Protein AF-A0A0D2C1C6-F1 (afdb_monomer_lite)

Foldseek 3Di:
DDDDCLDDLDDFPLLVDAAFLDPDPPAQGGQVLSVVLVVLSVVLCVVDPPRDPDPSSLCSCQDLVNLQSLQSSQLNSCRRQLDCPCVVRSVSVNVSSCVRHVVPDPDDRDHDDHHHRPDDAADPVVVVVLVVLVVVLVVQLVVLCVVQHDDPAVVVGVSSLVSCLAQSSLLSQCSNQQVSCVRRVVHHGDDSCPGDNNVRHDPVSHDDPCRNVCVVPDDPPPPPPPPPDD

Organism: NCBI:txid569365

pLDDT: mean 78.27, std 18.63, range [22.36, 96.81]

Sequence (230 aa):
MFAILILSWTLPAFAQITDCWSSGSTYVTSLPACSKFASSHSKCFAIGPATVDTPAFKDCICAQKFFNLIVDCESETRVCLESTEEDGAAQQAISNWHAECDTWIDYTVTTPILSAPTVTLAPLAECNAIKTVCKSYGDVTQSCKQSFGFYNNLAAHPKLESCLCKPKLLAMESRCIVDGDTTCKGIPGPAVTNLDLWRECPKTARPTPAQVEARATAAPKYHEKRTWQA

Radius of gyration: 23.89 Å; chains: 1; bounding box: 49×38×74 Å

Structure (mmCIF, N/CA/C/O backbone):
data_AF-A0A0D2C1C6-F1
#
_entry.id   AF-A0A0D2C1C6-F1
#
loop_
_atom_site.group_PDB
_atom_site.id
_atom_site.type_symbol
_atom_site.label_atom_id
_atom_site.label_alt_id
_atom_site.label_comp_id
_atom_site.label_asym_id
_atom_site.label_entity_id
_atom_site.label_seq_id
_atom_site.pdbx_PDB_ins_code
_atom_site.Cartn_x
_atom_site.Cartn_y
_atom_site.Cartn_z
_atom_site.occupancy
_atom_site.B_iso_or_equiv
_atom_site.auth_seq_id
_atom_site.auth_comp_id
_atom_site.auth_asym_id
_atom_site.auth_atom_id
_atom_site.pdbx_PDB_model_num
ATOM 1 N N . MET A 1 1 ? 8.896 14.040 -38.025 1.00 31.72 1 MET A N 1
ATOM 2 C CA . MET A 1 1 ? 8.139 12.854 -37.578 1.00 31.72 1 MET A CA 1
ATOM 3 C C . MET A 1 1 ? 8.101 12.950 -36.061 1.00 31.72 1 MET A C 1
ATOM 5 O O . MET A 1 1 ? 9.155 12.893 -35.451 1.00 31.72 1 MET A O 1
ATOM 9 N N . PHE A 1 2 ? 6.953 13.321 -35.490 1.00 31.09 2 PHE A N 1
ATOM 10 C CA . PHE A 1 2 ? 6.798 13.551 -34.049 1.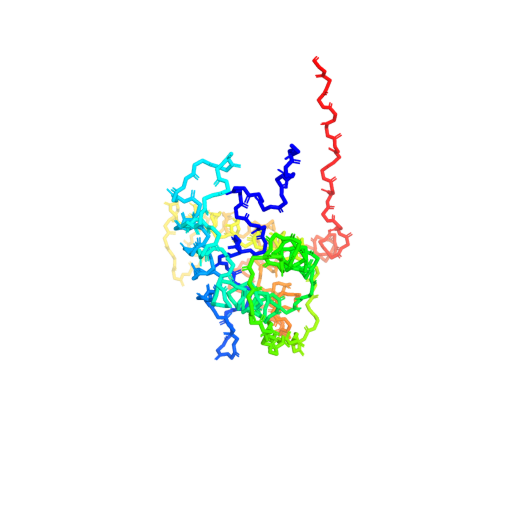00 31.09 2 PHE A CA 1
ATOM 11 C C . PHE A 1 2 ? 6.818 12.192 -33.337 1.00 31.09 2 PHE A C 1
ATOM 13 O O . PHE A 1 2 ? 5.841 11.452 -33.434 1.00 31.09 2 PHE A O 1
ATOM 20 N N . ALA A 1 3 ? 7.933 11.848 -32.690 1.00 33.22 3 ALA A N 1
ATOM 21 C CA . ALA A 1 3 ? 7.994 10.709 -31.782 1.00 33.22 3 ALA A CA 1
ATOM 22 C C . ALA A 1 3 ? 7.115 11.034 -30.569 1.00 33.22 3 ALA A C 1
ATOM 24 O O . ALA A 1 3 ? 7.269 12.063 -29.911 1.00 33.22 3 ALA A O 1
ATOM 25 N N . ILE A 1 4 ? 6.089 10.212 -30.393 1.00 38.44 4 ILE A N 1
ATOM 26 C CA . ILE A 1 4 ? 5.021 10.387 -29.420 1.00 38.44 4 ILE A CA 1
ATOM 27 C C . ILE A 1 4 ? 5.590 10.134 -28.021 1.00 38.44 4 ILE A C 1
ATOM 29 O O . ILE A 1 4 ? 6.335 9.187 -27.808 1.00 38.44 4 ILE A O 1
ATOM 33 N N . LEU A 1 5 ? 5.208 11.003 -27.085 1.00 41.56 5 LEU A N 1
ATOM 34 C CA . LEU A 1 5 ? 5.429 10.938 -25.639 1.00 41.56 5 LEU A CA 1
ATOM 35 C C . LEU A 1 5 ? 4.968 9.596 -25.040 1.00 41.56 5 LEU A C 1
ATOM 37 O O . LEU A 1 5 ? 3.845 9.497 -24.547 1.00 41.56 5 LEU A O 1
ATOM 41 N N . ILE A 1 6 ? 5.807 8.564 -25.082 1.00 50.59 6 ILE A N 1
ATOM 42 C CA . ILE A 1 6 ? 5.467 7.246 -24.525 1.00 50.59 6 ILE A CA 1
ATOM 43 C C . ILE A 1 6 ? 6.009 7.087 -23.089 1.00 50.59 6 ILE A C 1
ATOM 45 O O . ILE A 1 6 ? 5.456 6.327 -22.301 1.00 50.59 6 ILE A O 1
ATOM 49 N N . LEU A 1 7 ? 6.981 7.898 -22.658 1.00 53.47 7 LEU A N 1
ATOM 50 C CA . LEU A 1 7 ? 7.361 7.999 -21.245 1.00 53.47 7 LEU A CA 1
ATOM 51 C C . LEU A 1 7 ? 6.847 9.323 -20.665 1.00 53.47 7 LEU A C 1
ATOM 53 O O . LEU A 1 7 ? 7.324 10.406 -21.006 1.00 53.47 7 LEU A O 1
ATOM 57 N N . SER A 1 8 ? 5.819 9.247 -19.819 1.00 59.88 8 SER A N 1
ATOM 58 C CA . SER A 1 8 ? 5.261 10.418 -19.147 1.00 59.88 8 SER A CA 1
ATOM 59 C C . SER A 1 8 ? 6.287 11.040 -18.201 1.00 59.88 8 SER A C 1
ATOM 61 O O . SER A 1 8 ? 6.930 10.339 -17.433 1.00 59.88 8 SER A O 1
ATOM 63 N N . TRP A 1 9 ? 6.368 12.370 -18.169 1.00 59.56 9 TRP A N 1
ATOM 64 C CA . TRP A 1 9 ? 7.122 13.128 -17.157 1.00 59.56 9 TRP A CA 1
ATOM 65 C C . TRP A 1 9 ? 6.744 12.803 -15.716 1.00 59.56 9 TRP A C 1
ATOM 67 O O . TRP A 1 9 ? 7.515 13.018 -14.779 1.00 59.56 9 TRP A O 1
ATOM 77 N N . THR A 1 10 ? 5.506 12.362 -15.543 1.00 65.44 10 THR A N 1
ATOM 78 C CA . THR A 1 10 ? 4.995 11.903 -14.270 1.00 65.44 10 THR A CA 1
ATOM 79 C C . THR A 1 10 ? 5.543 10.522 -13.999 1.00 65.44 10 THR A C 1
ATOM 81 O O . THR A 1 10 ? 5.415 9.622 -14.828 1.00 65.44 10 THR A O 1
ATOM 84 N N . LEU A 1 11 ? 6.105 10.364 -12.806 1.00 72.81 11 LEU A N 1
ATOM 85 C CA . LEU A 1 11 ? 6.478 9.061 -12.299 1.00 72.81 11 LEU A CA 1
ATOM 86 C C . LEU A 1 11 ? 5.252 8.129 -12.356 1.00 72.81 11 LEU A C 1
ATOM 88 O O . LEU A 1 11 ? 4.172 8.552 -11.930 1.00 72.81 11 LEU A O 1
ATOM 92 N N . PRO A 1 12 ? 5.377 6.905 -12.893 1.00 73.69 12 PRO A N 1
ATOM 93 C CA . PRO A 1 12 ? 4.238 6.004 -13.001 1.00 73.69 12 PRO A CA 1
ATOM 94 C C . PRO A 1 12 ? 3.707 5.630 -11.610 1.00 73.69 12 PRO A C 1
ATOM 96 O O . PRO A 1 12 ? 4.467 5.576 -10.643 1.00 73.69 12 PRO A O 1
ATOM 99 N N . ALA A 1 13 ? 2.398 5.379 -11.517 1.00 71.44 13 ALA A N 1
ATOM 100 C CA . ALA A 1 13 ? 1.685 5.231 -10.244 1.00 71.44 13 ALA A CA 1
ATOM 101 C C . ALA A 1 13 ? 2.291 4.157 -9.320 1.00 71.44 13 ALA A C 1
ATOM 103 O O . ALA A 1 13 ? 2.471 4.417 -8.132 1.00 71.44 13 ALA A O 1
ATOM 104 N N . PHE A 1 14 ? 2.712 3.010 -9.869 1.00 73.50 14 PHE A N 1
ATOM 105 C CA . PHE A 1 14 ? 3.337 1.928 -9.095 1.00 73.50 14 PHE A CA 1
ATOM 106 C C . PHE A 1 14 ? 4.631 2.368 -8.384 1.00 73.50 14 PHE A C 1
ATOM 108 O O . PHE A 1 14 ? 4.948 1.907 -7.293 1.00 73.50 14 PHE A O 1
ATOM 115 N N . ALA A 1 15 ? 5.358 3.329 -8.957 1.00 76.38 15 ALA A N 1
ATOM 116 C CA . ALA A 1 15 ? 6.581 3.873 -8.378 1.00 76.38 15 ALA A CA 1
ATOM 117 C C . ALA A 1 15 ? 6.331 5.001 -7.362 1.00 76.38 15 ALA A C 1
ATOM 119 O O . ALA A 1 15 ? 7.275 5.485 -6.737 1.00 76.38 15 ALA A O 1
ATOM 120 N N . GLN A 1 16 ? 5.075 5.433 -7.197 1.00 77.19 16 GLN A N 1
ATOM 121 C CA . GLN A 1 16 ? 4.658 6.398 -6.175 1.00 77.19 16 GLN A CA 1
ATOM 122 C C . GLN A 1 16 ? 4.248 5.732 -4.857 1.00 77.19 16 GLN A C 1
ATOM 124 O O . GLN A 1 16 ? 3.937 6.435 -3.896 1.00 77.19 16 GLN A O 1
ATOM 129 N N . ILE A 1 17 ? 4.237 4.398 -4.790 1.00 72.88 17 ILE A N 1
ATOM 130 C CA . ILE A 1 17 ? 3.942 3.671 -3.557 1.00 72.88 17 ILE A CA 1
ATOM 131 C C . ILE A 1 17 ? 5.060 3.969 -2.551 1.00 72.88 17 ILE A C 1
ATOM 133 O O . ILE A 1 17 ? 6.241 3.799 -2.846 1.00 72.88 17 ILE A O 1
ATOM 137 N N . THR A 1 18 ? 4.684 4.447 -1.363 1.00 71.56 18 THR A N 1
ATOM 138 C CA . THR A 1 18 ? 5.631 4.770 -0.279 1.00 71.56 18 THR A CA 1
ATOM 139 C C . THR A 1 18 ? 5.513 3.840 0.919 1.00 71.56 18 THR A C 1
ATOM 141 O O . THR A 1 18 ? 6.452 3.743 1.705 1.00 71.56 18 THR A O 1
ATOM 144 N N . ASP A 1 19 ? 4.376 3.156 1.049 1.00 69.62 19 ASP A N 1
ATOM 145 C CA . ASP A 1 19 ? 4.026 2.390 2.236 1.00 69.62 19 ASP A CA 1
ATOM 146 C C . ASP A 1 19 ? 3.591 0.981 1.838 1.00 69.62 19 ASP A C 1
ATOM 148 O O . ASP A 1 19 ? 2.711 0.812 0.992 1.00 69.62 19 ASP A O 1
ATOM 152 N N . CYS A 1 20 ? 4.149 -0.016 2.519 1.00 73.94 20 CYS A N 1
ATOM 153 C CA . CYS A 1 20 ? 3.671 -1.391 2.450 1.00 73.94 20 CYS A CA 1
ATOM 154 C C . CYS A 1 20 ? 2.529 -1.627 3.429 1.00 73.94 20 CYS A C 1
ATOM 156 O O . CYS A 1 20 ? 2.341 -0.892 4.403 1.00 73.94 20 CYS A O 1
ATOM 158 N N . TRP A 1 21 ? 1.740 -2.659 3.159 1.00 64.62 21 TRP A N 1
ATOM 159 C CA . TRP A 1 21 ? 0.604 -3.006 4.009 1.00 64.62 21 TRP A CA 1
ATOM 160 C C . TRP A 1 21 ? 1.011 -3.828 5.228 1.00 64.62 21 TRP A C 1
ATOM 162 O O . TRP A 1 21 ? 0.354 -3.782 6.271 1.00 64.62 21 TRP A O 1
ATOM 172 N N . SER A 1 22 ? 2.131 -4.540 5.129 1.00 55.69 22 SER A N 1
ATOM 173 C CA . SER A 1 22 ? 2.650 -5.382 6.192 1.00 55.69 22 SER A CA 1
ATOM 174 C C . SER A 1 22 ? 3.657 -4.623 7.067 1.00 55.69 22 SER A C 1
ATOM 176 O O . SER A 1 22 ? 4.660 -4.078 6.618 1.00 55.69 22 SER A O 1
ATOM 178 N N . SER A 1 23 ? 3.395 -4.619 8.374 1.00 49.53 23 SER A N 1
ATOM 179 C CA . SER A 1 23 ? 4.374 -4.268 9.415 1.00 49.53 23 SER A CA 1
ATOM 180 C C . SER A 1 23 ? 4.971 -5.525 10.071 1.00 49.53 23 SER A C 1
ATOM 182 O O . SER A 1 23 ? 5.475 -5.461 11.191 1.00 49.53 23 SER A O 1
ATOM 184 N N . GLY A 1 24 ? 4.818 -6.690 9.430 1.00 46.34 24 GLY A N 1
ATOM 185 C CA . GLY A 1 24 ? 5.281 -7.979 9.945 1.00 46.34 24 GLY A CA 1
ATOM 186 C C . GLY A 1 24 ? 6.789 -8.148 9.767 1.00 46.34 24 GLY A C 1
ATOM 187 O O . GLY A 1 24 ? 7.352 -7.714 8.767 1.00 46.34 24 GLY A O 1
ATOM 188 N N . SER A 1 25 ? 7.442 -8.816 10.718 1.00 41.56 25 SER A N 1
ATOM 189 C CA . SER A 1 25 ? 8.902 -9.007 10.795 1.00 41.56 25 SER A CA 1
ATOM 190 C C . SER A 1 25 ? 9.538 -9.809 9.645 1.00 41.56 25 SER A C 1
ATOM 192 O O . SER A 1 25 ? 10.752 -9.997 9.645 1.00 41.56 25 SER A O 1
ATOM 194 N N . THR A 1 26 ? 8.747 -10.280 8.679 1.00 43.66 26 THR A N 1
ATOM 195 C CA . THR A 1 26 ? 9.177 -11.111 7.541 1.00 43.66 26 THR A CA 1
ATOM 196 C C . THR A 1 26 ? 8.875 -10.502 6.169 1.00 43.66 26 THR A C 1
ATOM 198 O O . THR A 1 26 ? 9.134 -11.155 5.165 1.00 43.66 26 THR A O 1
ATOM 201 N N . TYR A 1 27 ? 8.345 -9.277 6.100 1.00 53.62 27 TYR A N 1
ATOM 202 C CA . TYR A 1 27 ? 7.867 -8.678 4.850 1.00 53.62 27 TYR A CA 1
ATOM 203 C C . TYR A 1 27 ? 8.593 -7.370 4.510 1.00 53.62 27 TYR A C 1
ATOM 205 O O . TYR A 1 27 ? 9.199 -6.735 5.373 1.00 53.62 27 TYR A O 1
ATOM 213 N N . VAL A 1 28 ? 8.562 -6.985 3.232 1.00 57.97 28 VAL A N 1
ATOM 214 C CA . VAL A 1 28 ? 9.167 -5.746 2.720 1.00 57.97 28 VAL A CA 1
ATOM 215 C C . VAL A 1 28 ? 8.510 -4.548 3.418 1.00 57.97 28 VAL A C 1
ATOM 217 O O . VAL A 1 28 ? 7.332 -4.286 3.222 1.00 57.97 28 VAL A O 1
ATOM 220 N N . THR A 1 29 ? 9.260 -3.833 4.262 1.00 62.09 29 THR A N 1
ATOM 221 C CA . THR A 1 29 ? 8.784 -2.657 5.030 1.00 62.09 29 THR A CA 1
ATOM 222 C C . THR A 1 29 ? 9.242 -1.323 4.442 1.00 62.09 29 THR A C 1
ATOM 224 O O . THR A 1 29 ? 8.950 -0.256 4.979 1.00 62.09 29 THR A O 1
ATOM 227 N N . SER A 1 30 ? 9.989 -1.373 3.346 1.00 71.56 30 SER A N 1
ATOM 228 C CA . SER A 1 30 ? 10.528 -0.211 2.650 1.00 71.56 30 SER A CA 1
ATOM 229 C C . SER A 1 30 ? 10.577 -0.511 1.164 1.00 71.56 30 SER A C 1
ATOM 231 O O . SER A 1 30 ? 10.759 -1.670 0.807 1.00 71.56 30 SER A O 1
ATOM 233 N N . LEU A 1 31 ? 10.480 0.522 0.330 1.00 84.81 31 LEU A N 1
ATOM 234 C CA . LEU A 1 31 ? 10.479 0.399 -1.128 1.00 84.81 31 LEU A CA 1
ATOM 235 C C . LEU A 1 31 ? 11.757 1.001 -1.763 1.00 84.81 31 LEU A C 1
ATOM 237 O O . LEU A 1 31 ? 11.685 2.018 -2.472 1.00 84.81 31 LEU A O 1
ATOM 241 N N . PRO A 1 32 ? 12.972 0.498 -1.443 1.00 89.31 32 PRO A N 1
ATOM 242 C CA . PRO A 1 32 ? 14.216 1.047 -1.969 1.00 89.31 32 PRO A CA 1
ATOM 243 C C . PRO A 1 32 ? 14.371 0.903 -3.487 1.00 89.31 32 PRO A C 1
ATOM 245 O O . PRO A 1 32 ? 15.008 1.775 -4.085 1.00 89.31 32 PRO A O 1
ATOM 248 N N . ALA A 1 33 ? 13.846 -0.144 -4.126 1.00 91.06 33 ALA A N 1
ATOM 249 C CA . ALA A 1 33 ? 13.889 -0.278 -5.581 1.00 91.06 33 ALA A CA 1
ATOM 250 C C . ALA A 1 33 ? 13.018 0.789 -6.252 1.00 91.06 33 ALA A C 1
ATOM 252 O O . ALA A 1 33 ? 13.517 1.522 -7.111 1.00 91.06 33 ALA A O 1
ATOM 253 N N . CYS A 1 34 ? 11.784 0.987 -5.782 1.00 90.81 34 CYS A N 1
ATOM 254 C CA . CYS A 1 34 ? 10.924 2.061 -6.281 1.00 90.81 34 CYS A CA 1
ATOM 255 C C . CYS A 1 34 ? 11.493 3.450 -5.997 1.00 90.81 34 CYS A C 1
ATOM 257 O O . CYS A 1 34 ? 11.493 4.309 -6.876 1.00 90.81 34 CYS A O 1
ATOM 259 N N . SER A 1 35 ? 12.093 3.664 -4.824 1.00 90.81 35 SER A N 1
ATOM 260 C CA . SER A 1 35 ? 12.765 4.931 -4.497 1.00 90.81 35 SER A CA 1
ATOM 261 C C . SER A 1 35 ? 13.951 5.218 -5.429 1.00 90.81 35 SER A C 1
ATOM 263 O O . SER A 1 35 ? 14.175 6.362 -5.846 1.00 90.81 35 SER A O 1
ATOM 265 N N . LYS A 1 36 ? 14.726 4.185 -5.788 1.00 93.44 36 LYS A N 1
ATOM 266 C CA . LYS A 1 36 ? 15.827 4.296 -6.757 1.00 93.44 36 LYS A CA 1
ATOM 267 C C . LYS A 1 36 ? 15.306 4.557 -8.163 1.00 93.44 36 LYS A C 1
ATOM 269 O O . LYS A 1 36 ? 15.882 5.402 -8.847 1.00 93.44 36 LYS A O 1
ATOM 274 N N . PHE A 1 37 ? 14.235 3.883 -8.575 1.00 93.12 37 PHE A N 1
ATOM 275 C CA . PHE A 1 37 ? 13.584 4.137 -9.854 1.00 93.12 37 PHE A CA 1
ATOM 276 C C . PHE A 1 37 ? 13.076 5.578 -9.933 1.00 93.12 37 PHE A C 1
ATOM 278 O O . PHE A 1 37 ? 13.465 6.296 -10.849 1.00 93.12 37 PHE A O 1
ATOM 285 N N . ALA A 1 38 ? 12.340 6.047 -8.922 1.00 89.62 38 ALA A N 1
ATOM 286 C CA . ALA A 1 38 ? 11.870 7.426 -8.811 1.00 89.62 38 ALA A CA 1
ATOM 287 C C . ALA A 1 38 ? 13.008 8.440 -8.942 1.00 89.62 38 ALA A C 1
ATOM 289 O O . ALA A 1 38 ? 12.955 9.366 -9.751 1.00 89.62 38 ALA A O 1
ATOM 290 N N . SER A 1 39 ? 14.091 8.210 -8.200 1.00 91.38 39 SER A N 1
ATOM 291 C CA . SER A 1 39 ? 15.282 9.054 -8.254 1.00 91.38 39 SER A CA 1
ATOM 292 C C . SER A 1 39 ? 15.957 9.031 -9.629 1.00 91.38 39 SER A C 1
ATOM 294 O O . SER A 1 39 ? 16.429 10.066 -10.097 1.00 91.38 39 SER A O 1
ATOM 296 N N . SER A 1 40 ? 16.040 7.865 -10.278 1.00 91.81 40 SER A N 1
ATOM 297 C CA . SER A 1 40 ? 16.639 7.719 -11.609 1.00 91.81 40 SER A CA 1
ATOM 298 C C . SER A 1 40 ? 15.781 8.376 -12.685 1.00 91.81 40 SER A C 1
ATOM 300 O O . SER A 1 40 ? 16.312 9.070 -13.546 1.00 91.81 40 SER A O 1
ATOM 302 N N . HIS A 1 41 ? 14.462 8.221 -12.592 1.00 90.19 41 HIS A N 1
ATOM 303 C CA . HIS A 1 41 ? 13.488 8.886 -13.443 1.00 90.19 41 HIS A CA 1
ATOM 304 C C . HIS A 1 41 ? 13.648 10.404 -13.347 1.00 90.19 41 HIS A C 1
ATOM 306 O O . HIS A 1 41 ? 13.939 11.055 -14.344 1.00 90.19 41 HIS A O 1
ATOM 312 N N . SER A 1 42 ? 13.578 10.986 -12.146 1.00 88.56 42 SER A N 1
ATOM 313 C CA . SER A 1 42 ? 13.770 12.431 -11.971 1.00 88.56 42 SER A CA 1
ATOM 314 C C . SER A 1 42 ? 15.116 12.925 -12.507 1.00 88.56 42 SER A C 1
ATOM 316 O O . SER A 1 42 ? 15.172 13.998 -13.098 1.00 88.56 42 SER A O 1
ATOM 318 N N . LYS A 1 43 ? 16.197 12.149 -12.344 1.00 90.00 43 LYS A N 1
ATOM 319 C CA . LYS A 1 43 ? 17.522 12.505 -12.875 1.00 90.00 43 LYS A CA 1
ATOM 320 C C . LYS A 1 43 ? 17.556 12.512 -14.399 1.00 90.00 43 LYS A C 1
ATOM 322 O O . LYS A 1 43 ? 18.003 13.502 -14.963 1.00 90.00 43 LYS A O 1
ATOM 327 N N . CYS A 1 44 ? 17.083 11.453 -15.055 1.00 89.19 44 CYS A N 1
ATOM 328 C CA . CYS A 1 44 ? 17.101 11.384 -16.515 1.00 89.19 44 CYS A CA 1
ATOM 329 C C . CYS A 1 44 ? 16.202 12.454 -17.139 1.00 89.19 44 CYS A C 1
ATOM 331 O O . CYS A 1 44 ? 16.609 13.133 -18.075 1.00 89.19 44 CYS A O 1
ATOM 333 N N . PHE A 1 45 ? 15.020 12.681 -16.568 1.00 84.81 45 PHE A N 1
ATOM 334 C CA . PHE A 1 45 ? 14.083 13.685 -17.071 1.00 84.81 45 PHE A CA 1
ATOM 335 C C . PHE A 1 45 ? 14.507 15.128 -16.748 1.00 84.81 45 PHE A C 1
ATOM 337 O O . PHE A 1 45 ? 14.025 16.059 -17.379 1.00 84.81 45 PHE A O 1
ATOM 344 N N . ALA A 1 46 ? 15.457 15.347 -15.833 1.00 85.19 46 ALA A N 1
ATOM 345 C CA . ALA A 1 46 ? 16.067 16.662 -15.631 1.00 85.19 46 ALA A CA 1
ATOM 346 C C . ALA A 1 46 ? 17.119 17.028 -16.701 1.00 85.19 46 ALA A C 1
ATOM 348 O O . ALA A 1 46 ? 17.495 18.196 -16.791 1.00 85.19 46 ALA A O 1
ATOM 349 N N . ILE A 1 47 ? 17.601 16.066 -17.507 1.00 79.88 47 ILE A N 1
ATOM 350 C CA . ILE A 1 47 ? 18.643 16.289 -18.532 1.00 79.88 47 ILE A CA 1
ATOM 351 C C . ILE A 1 47 ? 18.116 17.119 -19.715 1.00 79.88 47 ILE A C 1
ATOM 353 O O . ILE A 1 47 ? 18.895 17.796 -20.383 1.00 79.88 47 ILE A O 1
ATOM 357 N N . GLY A 1 48 ? 16.804 17.162 -19.949 1.00 62.12 48 GLY A N 1
ATOM 358 C CA . GLY A 1 48 ? 16.240 18.079 -20.935 1.00 62.12 48 GLY A CA 1
ATOM 359 C C . GLY A 1 48 ? 14.713 18.131 -20.934 1.00 62.12 48 GLY A C 1
ATOM 360 O O . GLY A 1 48 ? 14.067 17.232 -20.402 1.00 62.12 48 GLY A O 1
ATOM 361 N N . PRO A 1 49 ? 14.106 19.170 -21.542 1.00 55.09 49 PRO A N 1
ATOM 362 C CA . PRO A 1 49 ? 12.690 19.139 -21.887 1.00 55.09 49 PRO A CA 1
ATOM 363 C C . PRO A 1 49 ? 12.414 17.963 -22.847 1.00 55.09 49 PRO A C 1
ATOM 365 O O . PRO A 1 49 ? 13.133 17.792 -23.822 1.00 55.09 49 PRO A O 1
ATOM 368 N N . ALA A 1 50 ? 11.362 17.175 -22.610 1.00 52.78 50 ALA A N 1
ATOM 369 C CA . ALA A 1 50 ? 10.868 16.028 -23.399 1.00 52.78 50 ALA A CA 1
ATOM 370 C C . ALA A 1 50 ? 10.514 16.304 -24.873 1.00 52.78 50 ALA A C 1
ATOM 372 O O . ALA A 1 50 ? 9.843 15.505 -25.518 1.00 52.78 50 ALA A O 1
ATOM 373 N N . THR A 1 51 ? 10.936 17.439 -25.415 1.00 52.59 51 THR A N 1
ATOM 374 C CA . THR A 1 51 ? 10.967 17.703 -26.852 1.00 52.59 51 THR A CA 1
ATOM 375 C C . THR A 1 51 ? 12.324 17.383 -27.469 1.00 52.59 51 THR A C 1
ATOM 377 O O . THR A 1 51 ? 12.465 17.501 -28.684 1.00 52.59 51 THR A O 1
ATOM 380 N N . VAL A 1 52 ? 13.329 17.009 -26.670 1.00 55.25 52 VAL A N 1
ATOM 381 C CA . VAL A 1 52 ? 14.692 16.801 -27.155 1.00 55.25 52 VAL A CA 1
ATOM 382 C C . VAL A 1 52 ? 15.117 15.357 -26.907 1.00 55.25 52 VAL A C 1
ATOM 384 O O . VAL A 1 52 ? 15.592 14.994 -25.833 1.00 55.25 52 VAL A O 1
ATOM 387 N N . ASP A 1 53 ? 14.947 14.552 -27.952 1.00 70.00 53 ASP A N 1
ATOM 388 C CA . ASP A 1 53 ? 15.598 13.262 -28.183 1.00 70.00 53 ASP A CA 1
ATOM 389 C C . ASP A 1 53 ? 17.126 13.464 -28.269 1.00 70.00 53 ASP A C 1
ATOM 391 O O . ASP A 1 53 ? 17.741 13.431 -29.335 1.00 70.00 53 ASP A O 1
ATOM 395 N N . THR A 1 54 ? 17.737 13.861 -27.149 1.00 83.25 54 THR A N 1
ATOM 396 C CA . THR A 1 54 ? 19.188 14.036 -27.068 1.00 83.25 54 THR A CA 1
ATOM 397 C C . THR A 1 54 ? 19.847 12.696 -26.775 1.00 83.25 54 THR A C 1
ATOM 399 O O . THR A 1 54 ? 19.313 11.928 -25.970 1.00 83.25 54 THR A O 1
ATOM 402 N N . PRO A 1 55 ? 21.063 12.463 -27.298 1.00 88.25 55 PRO A N 1
ATOM 403 C CA . PRO A 1 55 ? 21.864 11.310 -26.905 1.00 88.25 55 PRO A CA 1
ATOM 404 C C . PRO A 1 55 ? 22.012 11.188 -25.383 1.00 88.25 55 PRO A C 1
ATOM 406 O O . PRO A 1 55 ? 21.812 10.118 -24.837 1.00 88.25 55 PRO A O 1
ATOM 409 N N . ALA A 1 56 ? 22.230 12.300 -24.668 1.00 88.19 56 ALA A N 1
ATOM 410 C CA . ALA A 1 56 ? 22.371 12.285 -23.209 1.00 88.19 56 ALA A CA 1
ATOM 411 C C . ALA A 1 56 ? 21.101 11.823 -22.467 1.00 88.19 56 ALA A C 1
ATOM 413 O O . ALA A 1 56 ? 21.194 11.147 -21.441 1.00 88.19 56 ALA A O 1
ATOM 414 N N . PHE A 1 57 ? 19.915 12.184 -22.966 1.00 86.88 57 PHE A N 1
ATOM 415 C CA . PHE A 1 57 ? 18.652 11.695 -22.416 1.00 86.88 57 PHE A CA 1
ATOM 416 C C . PHE A 1 57 ? 18.474 10.203 -22.710 1.00 86.88 57 PHE A C 1
ATOM 418 O O . PHE A 1 57 ? 18.236 9.429 -21.780 1.00 86.88 57 PHE A O 1
A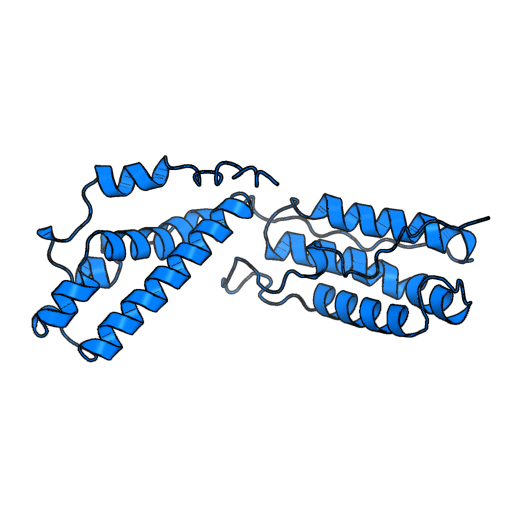TOM 425 N N . LYS A 1 58 ? 18.655 9.798 -23.975 1.00 89.69 58 LYS A N 1
ATOM 426 C CA . LYS A 1 58 ? 18.549 8.403 -24.415 1.00 89.69 58 LYS A CA 1
ATOM 427 C C . LYS A 1 58 ? 19.526 7.494 -23.681 1.00 89.69 58 LYS A C 1
ATOM 429 O O . LYS A 1 58 ? 19.102 6.484 -23.140 1.00 89.69 58 LYS A O 1
ATOM 434 N N . ASP A 1 59 ? 20.784 7.891 -23.539 1.00 91.88 59 ASP A N 1
ATOM 435 C CA . ASP A 1 59 ? 21.792 7.143 -22.782 1.00 91.88 59 ASP A CA 1
ATOM 436 C C . ASP A 1 59 ? 21.394 6.951 -21.312 1.00 91.88 59 ASP A C 1
ATOM 438 O O . ASP A 1 59 ? 21.735 5.940 -20.697 1.00 91.88 59 ASP A O 1
ATOM 442 N N . CYS A 1 60 ? 20.642 7.896 -20.738 1.00 92.06 60 CYS A N 1
ATOM 443 C CA . CYS A 1 60 ? 20.151 7.793 -19.368 1.00 92.06 60 CYS A CA 1
ATOM 444 C C . CYS A 1 60 ? 18.964 6.828 -19.249 1.00 92.06 60 CYS A C 1
ATOM 446 O O . CYS A 1 60 ? 19.011 5.899 -18.438 1.00 92.06 60 CYS A O 1
ATOM 448 N N . ILE A 1 61 ? 17.901 7.038 -20.038 1.00 91.38 61 ILE A N 1
ATOM 449 C CA . ILE A 1 61 ? 16.680 6.225 -19.936 1.00 91.38 61 ILE A CA 1
ATOM 450 C C . ILE A 1 61 ? 16.856 4.835 -20.542 1.00 91.38 61 ILE A C 1
ATOM 452 O O . ILE A 1 61 ? 16.311 3.884 -20.000 1.00 91.38 61 ILE A O 1
ATOM 456 N N . CYS A 1 62 ? 17.660 4.684 -21.595 1.00 94.31 62 CYS A N 1
ATOM 457 C CA . CYS A 1 62 ? 17.872 3.431 -22.320 1.00 94.31 62 CYS A CA 1
ATOM 458 C C . CYS A 1 62 ? 19.039 2.605 -21.782 1.00 94.31 62 CYS A C 1
ATOM 460 O O . CYS A 1 62 ? 19.476 1.659 -22.429 1.00 94.31 62 CYS A O 1
ATOM 462 N N . ALA A 1 63 ? 19.552 2.920 -20.593 1.00 96.06 63 ALA A N 1
ATOM 463 C CA . ALA A 1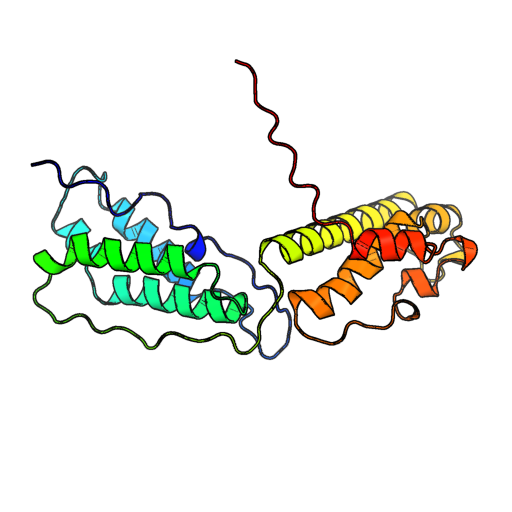 63 ? 20.499 2.053 -19.910 1.00 96.06 63 ALA A CA 1
ATOM 464 C C . ALA A 1 63 ? 19.787 0.819 -19.327 1.00 96.06 63 ALA A C 1
ATOM 466 O O . ALA A 1 63 ? 18.747 0.950 -18.679 1.00 96.06 63 ALA A O 1
ATOM 467 N N . GLN A 1 64 ? 20.413 -0.362 -19.414 1.00 96.81 64 GLN A N 1
ATOM 468 C CA . GLN A 1 64 ? 19.922 -1.601 -18.782 1.00 96.81 64 GLN A CA 1
ATOM 469 C C . GLN A 1 64 ? 19.625 -1.398 -17.289 1.00 96.81 64 GLN A C 1
ATOM 471 O O . GLN A 1 64 ? 18.690 -1.967 -16.736 1.00 96.81 64 GLN A O 1
ATOM 476 N N . LYS A 1 65 ? 20.406 -0.544 -16.620 1.00 96.44 65 LYS A N 1
ATOM 477 C CA . LYS A 1 65 ? 20.182 -0.191 -15.217 1.00 96.44 65 LYS A CA 1
ATOM 478 C C . LYS A 1 65 ? 18.845 0.523 -14.994 1.00 96.44 65 LYS A C 1
ATOM 480 O O . LYS A 1 65 ? 18.217 0.280 -13.973 1.00 96.44 65 LYS A O 1
ATOM 485 N N . PHE A 1 66 ? 18.425 1.400 -15.904 1.00 94.56 66 PHE A N 1
ATOM 486 C CA . PHE A 1 66 ? 17.133 2.077 -15.809 1.00 94.56 66 PHE A CA 1
ATOM 487 C C . PHE A 1 66 ? 15.987 1.081 -16.006 1.00 94.56 66 PHE A C 1
ATOM 489 O O . PHE A 1 66 ? 15.058 1.068 -15.206 1.00 94.56 66 PHE A O 1
ATOM 496 N N . PHE A 1 67 ? 16.107 0.189 -16.996 1.00 96.00 67 PHE A N 1
ATOM 497 C CA . PHE A 1 67 ? 15.162 -0.910 -17.212 1.00 96.00 67 PHE A CA 1
ATOM 498 C C . PHE A 1 67 ? 15.028 -1.810 -15.977 1.00 96.00 67 PHE A C 1
ATOM 500 O O . PHE A 1 67 ? 13.921 -2.054 -15.503 1.00 96.00 67 PHE A O 1
ATOM 507 N N . ASN A 1 68 ? 16.154 -2.236 -15.394 1.00 96.81 68 ASN A N 1
ATOM 508 C CA . ASN A 1 68 ? 16.150 -3.061 -14.185 1.00 96.81 68 ASN A CA 1
ATOM 509 C C . ASN A 1 68 ? 15.415 -2.374 -13.035 1.00 96.81 68 ASN A C 1
ATOM 511 O O . ASN A 1 68 ? 14.677 -3.032 -12.323 1.00 96.81 68 ASN A O 1
ATOM 515 N N . LEU A 1 69 ? 15.551 -1.053 -12.880 1.00 95.25 69 LEU A N 1
ATOM 516 C CA . LEU A 1 69 ? 14.842 -0.317 -11.832 1.00 95.25 69 LEU A CA 1
ATOM 517 C C . LEU A 1 69 ? 13.312 -0.350 -11.997 1.00 95.25 69 LEU A C 1
ATOM 519 O O . LEU A 1 69 ? 12.613 -0.321 -10.986 1.00 95.25 69 LEU A O 1
ATOM 523 N N . ILE A 1 70 ? 12.794 -0.433 -13.228 1.00 94.19 70 ILE A N 1
ATOM 524 C CA . ILE A 1 70 ? 11.355 -0.612 -13.487 1.00 94.19 70 ILE A CA 1
ATOM 525 C C . ILE A 1 70 ? 10.911 -1.984 -12.955 1.00 94.19 70 ILE A C 1
ATOM 527 O O . ILE A 1 70 ? 9.989 -2.059 -12.144 1.00 94.19 70 ILE A O 1
ATOM 531 N N . VAL A 1 71 ? 11.614 -3.049 -13.355 1.00 95.12 71 VAL A N 1
ATOM 532 C CA . VAL A 1 71 ? 11.296 -4.447 -12.994 1.00 95.12 71 VAL A CA 1
ATOM 533 C C . VAL A 1 71 ? 11.524 -4.728 -11.503 1.00 95.12 71 VAL A C 1
ATOM 535 O O . VAL A 1 71 ? 10.738 -5.428 -10.863 1.00 95.12 71 VAL A O 1
ATOM 538 N N . ASP A 1 72 ? 12.581 -4.160 -10.924 1.00 94.19 72 ASP A N 1
ATOM 539 C CA . ASP A 1 72 ? 12.893 -4.283 -9.501 1.00 94.19 72 ASP A CA 1
ATOM 540 C C . ASP A 1 72 ? 11.818 -3.581 -8.661 1.00 94.19 72 ASP A C 1
ATOM 542 O O . ASP A 1 72 ? 11.387 -4.125 -7.647 1.00 94.19 72 ASP A O 1
ATOM 546 N N . CYS A 1 73 ? 11.348 -2.400 -9.085 1.00 92.75 73 CYS A N 1
ATOM 547 C CA . CYS A 1 73 ? 10.239 -1.723 -8.416 1.00 92.75 73 CYS A CA 1
ATOM 548 C C . CYS A 1 73 ? 8.934 -2.522 -8.541 1.00 92.75 73 CYS A C 1
ATOM 550 O O . CYS A 1 73 ? 8.256 -2.707 -7.537 1.00 92.75 73 CYS A O 1
ATOM 552 N N . GLU A 1 74 ? 8.608 -3.078 -9.713 1.00 92.38 74 GLU A N 1
ATOM 553 C CA . GLU A 1 74 ? 7.447 -3.972 -9.859 1.00 92.38 74 GLU A CA 1
ATOM 554 C C . GLU A 1 74 ? 7.528 -5.159 -8.887 1.00 92.38 74 GLU A C 1
ATOM 556 O O . GLU A 1 74 ? 6.609 -5.392 -8.102 1.00 92.38 74 GLU A O 1
ATOM 561 N N . SER A 1 75 ? 8.665 -5.859 -8.865 1.00 91.38 75 SER A N 1
ATOM 562 C CA . SER A 1 75 ? 8.917 -6.976 -7.944 1.00 91.38 75 SER A CA 1
ATOM 563 C C . SER A 1 75 ? 8.702 -6.577 -6.486 1.00 91.38 75 SER A C 1
ATOM 565 O O . SER A 1 75 ? 8.084 -7.306 -5.711 1.00 91.38 75 SER A O 1
ATOM 567 N N . GLU A 1 76 ? 9.217 -5.412 -6.111 1.00 88.88 76 GLU A N 1
ATOM 568 C CA . GLU A 1 76 ? 9.118 -4.879 -4.763 1.00 88.88 76 GLU A CA 1
ATOM 569 C C . GLU A 1 76 ? 7.672 -4.520 -4.403 1.00 88.88 76 GLU A C 1
ATOM 571 O O . GLU A 1 76 ? 7.213 -4.894 -3.326 1.00 88.88 76 GLU A O 1
ATOM 576 N N . THR A 1 77 ? 6.922 -3.889 -5.314 1.00 86.62 77 THR A N 1
ATOM 577 C CA . THR A 1 77 ? 5.498 -3.570 -5.111 1.00 86.62 77 THR A CA 1
ATOM 578 C C . THR A 1 77 ? 4.644 -4.821 -4.943 1.00 86.62 77 THR A C 1
ATOM 580 O O . THR A 1 77 ? 3.802 -4.852 -4.046 1.00 86.62 77 THR A O 1
ATOM 583 N N . ARG A 1 78 ? 4.912 -5.885 -5.711 1.00 86.50 78 ARG A N 1
ATOM 584 C CA . ARG A 1 78 ? 4.188 -7.159 -5.595 1.00 86.50 78 ARG A CA 1
ATOM 585 C C . ARG A 1 78 ? 4.323 -7.790 -4.221 1.00 86.50 78 ARG A C 1
ATOM 587 O O . ARG A 1 78 ? 3.339 -8.269 -3.673 1.00 86.50 78 ARG A O 1
ATOM 594 N N . VAL A 1 79 ? 5.528 -7.775 -3.654 1.00 85.06 79 VAL A N 1
ATOM 595 C CA . VAL A 1 79 ? 5.787 -8.331 -2.315 1.00 85.06 79 VAL A CA 1
ATOM 596 C C . VAL A 1 79 ? 5.313 -7.376 -1.216 1.00 85.06 79 VAL A C 1
ATOM 598 O O . VAL A 1 79 ? 4.804 -7.802 -0.187 1.00 85.06 79 VAL A O 1
ATOM 601 N N . CYS A 1 80 ? 5.452 -6.071 -1.431 1.00 81.00 80 CYS A N 1
ATOM 602 C CA . CYS A 1 80 ? 5.024 -5.029 -0.500 1.00 81.00 80 CYS A CA 1
ATOM 603 C C . CYS A 1 80 ? 3.496 -4.984 -0.312 1.00 81.00 80 CYS A C 1
ATOM 605 O O . CYS A 1 80 ? 3.010 -4.748 0.800 1.00 81.00 80 CYS A O 1
ATOM 607 N N . LEU A 1 81 ? 2.748 -5.201 -1.397 1.00 77.69 81 LEU A N 1
ATOM 608 C CA . LEU A 1 81 ? 1.285 -5.200 -1.417 1.00 77.69 81 LEU A CA 1
ATOM 609 C C . LEU A 1 81 ? 0.674 -6.605 -1.386 1.00 77.69 81 LEU A C 1
ATOM 611 O O . LEU A 1 81 ? -0.539 -6.711 -1.227 1.00 77.69 81 LEU A O 1
ATOM 615 N N . GLU A 1 82 ? 1.481 -7.658 -1.560 1.00 77.81 82 GLU A N 1
ATOM 616 C CA . GLU A 1 82 ? 1.013 -9.042 -1.753 1.00 77.81 82 GLU A CA 1
ATOM 617 C C . GLU A 1 82 ? -0.097 -9.117 -2.822 1.00 77.81 82 GLU A C 1
ATOM 619 O O . GLU A 1 82 ? -1.173 -9.691 -2.634 1.00 77.81 82 GLU A O 1
ATOM 624 N N . SER A 1 83 ? 0.153 -8.441 -3.948 1.00 77.81 83 SER A N 1
ATOM 625 C CA . SER A 1 83 ? -0.834 -8.181 -4.996 1.00 77.81 83 SER A CA 1
ATOM 626 C C . SER A 1 83 ? -0.171 -7.979 -6.357 1.00 77.81 83 SER A C 1
ATOM 628 O O . SER A 1 83 ? 0.971 -7.540 -6.448 1.00 77.81 83 SER A O 1
ATOM 630 N N . THR A 1 84 ? -0.912 -8.276 -7.423 1.00 85.38 84 THR A N 1
ATOM 631 C CA . THR A 1 84 ? -0.537 -8.025 -8.825 1.00 85.38 84 THR A CA 1
ATOM 632 C C . THR A 1 84 ? -1.307 -6.846 -9.431 1.00 85.38 84 THR A C 1
ATOM 634 O O . THR A 1 84 ? -1.293 -6.650 -10.643 1.00 85.38 84 THR A O 1
ATOM 637 N N . GLU A 1 85 ? -2.051 -6.078 -8.626 1.00 81.62 85 GLU A N 1
ATOM 638 C CA . GLU A 1 85 ? -2.927 -5.000 -9.120 1.00 81.62 85 GLU A CA 1
ATOM 639 C C . GLU A 1 85 ? -2.167 -3.884 -9.857 1.00 81.62 85 GLU A C 1
ATOM 641 O O . GLU A 1 85 ? -2.708 -3.277 -10.780 1.00 81.62 85 GLU A O 1
ATOM 646 N N . GLU A 1 86 ? -0.902 -3.658 -9.505 1.00 83.25 86 GLU A N 1
ATOM 647 C CA . GLU A 1 86 ? -0.052 -2.620 -10.104 1.00 83.25 86 GLU A CA 1
ATOM 648 C C . GLU A 1 86 ? 0.741 -3.106 -11.328 1.00 83.25 86 GLU A C 1
ATOM 650 O O . GLU A 1 86 ? 1.359 -2.300 -12.033 1.00 83.25 86 GLU A O 1
ATOM 655 N N . ASP A 1 87 ? 0.683 -4.406 -11.636 1.00 88.62 87 ASP A N 1
ATOM 656 C CA . ASP A 1 87 ? 1.424 -5.013 -12.744 1.00 88.62 87 ASP A CA 1
ATOM 657 C C . ASP A 1 87 ? 1.104 -4.328 -14.070 1.00 88.62 87 ASP A C 1
ATOM 659 O O . ASP A 1 87 ? 1.994 -4.081 -14.875 1.00 88.62 87 ASP A O 1
ATOM 663 N N . GLY A 1 88 ? -0.158 -3.953 -14.301 1.00 87.06 88 GLY A N 1
ATOM 664 C CA . GLY A 1 88 ? -0.555 -3.278 -15.537 1.00 87.06 88 GLY A CA 1
ATOM 665 C C . GLY A 1 88 ? 0.217 -1.976 -15.780 1.00 87.06 88 GLY A C 1
ATOM 666 O O . GLY A 1 88 ? 0.643 -1.713 -16.905 1.00 87.06 88 GLY A O 1
ATOM 667 N N . ALA A 1 89 ? 0.446 -1.182 -14.730 1.00 85.50 89 ALA A N 1
ATOM 668 C CA . ALA A 1 89 ? 1.192 0.070 -14.827 1.00 85.50 89 ALA A CA 1
ATOM 669 C C . ALA A 1 89 ? 2.699 -0.173 -15.017 1.00 85.50 89 ALA A C 1
ATOM 671 O O . ALA A 1 89 ? 3.341 0.524 -15.808 1.00 85.50 89 ALA A O 1
ATOM 672 N N . ALA A 1 90 ? 3.260 -1.173 -14.334 1.00 89.19 90 ALA A N 1
ATOM 673 C CA . ALA A 1 90 ? 4.662 -1.553 -14.487 1.00 89.19 90 ALA A CA 1
ATOM 674 C C . ALA A 1 90 ? 4.960 -2.131 -15.881 1.00 89.19 90 ALA A C 1
ATOM 676 O O . ALA A 1 90 ? 5.885 -1.679 -16.557 1.00 89.19 90 ALA A O 1
ATOM 677 N N . GLN A 1 91 ? 4.122 -3.048 -16.366 1.00 92.38 91 GLN A N 1
ATOM 678 C CA . GLN A 1 91 ? 4.240 -3.639 -17.700 1.00 92.38 91 GLN A CA 1
ATOM 679 C C . GLN A 1 91 ? 4.047 -2.595 -18.805 1.00 92.38 91 GLN A C 1
ATOM 681 O O . GLN A 1 91 ? 4.725 -2.646 -19.832 1.00 92.38 91 GLN A O 1
ATOM 686 N N . GLN A 1 92 ? 3.194 -1.589 -18.586 1.00 88.56 92 GLN A N 1
ATOM 687 C CA . GLN A 1 92 ? 3.113 -0.443 -19.487 1.00 88.56 92 GLN A CA 1
ATOM 688 C C . GLN A 1 92 ? 4.429 0.348 -19.514 1.00 88.56 92 GLN A C 1
ATOM 690 O O . GLN A 1 92 ? 4.909 0.673 -20.596 1.00 88.56 92 GLN A O 1
ATOM 695 N N . ALA A 1 93 ? 5.059 0.612 -18.365 1.00 89.44 93 ALA A N 1
ATOM 696 C CA . ALA A 1 93 ? 6.361 1.284 -18.322 1.00 89.44 93 ALA A CA 1
ATOM 697 C C . ALA A 1 93 ? 7.469 0.477 -19.029 1.00 89.44 93 ALA A C 1
ATOM 699 O O . ALA A 1 93 ? 8.276 1.061 -19.751 1.00 89.44 93 ALA A O 1
ATOM 700 N N . ILE A 1 94 ? 7.474 -0.853 -18.886 1.00 92.88 94 ILE A N 1
ATOM 701 C CA . ILE A 1 94 ? 8.375 -1.771 -19.607 1.00 92.88 94 ILE A CA 1
ATOM 702 C C . ILE A 1 94 ? 8.143 -1.686 -21.119 1.00 92.88 94 ILE A C 1
ATOM 704 O O . ILE A 1 94 ? 9.086 -1.485 -21.884 1.00 92.88 94 ILE A O 1
ATOM 708 N N . SER A 1 95 ? 6.887 -1.783 -21.562 1.00 92.19 95 SER A N 1
ATOM 709 C CA . SER A 1 95 ? 6.531 -1.666 -22.981 1.00 92.19 95 SER A CA 1
ATOM 710 C C . SER A 1 95 ? 6.956 -0.318 -23.563 1.00 92.19 95 SER A C 1
ATOM 712 O O . SER A 1 95 ? 7.431 -0.248 -24.695 1.00 92.19 95 SER A O 1
ATOM 714 N N . ASN A 1 96 ? 6.789 0.750 -22.788 1.00 88.44 96 ASN A N 1
ATOM 715 C CA . ASN A 1 96 ? 7.146 2.107 -23.174 1.00 88.44 96 ASN A CA 1
ATOM 716 C C . ASN A 1 96 ? 8.661 2.281 -23.294 1.00 88.44 96 ASN A C 1
ATOM 718 O O . ASN A 1 96 ? 9.135 2.932 -24.221 1.00 88.44 96 ASN A O 1
ATOM 722 N N . TRP A 1 97 ? 9.417 1.667 -22.384 1.00 92.81 97 TRP A N 1
ATOM 723 C CA . TRP A 1 97 ? 10.870 1.628 -22.457 1.00 92.81 97 TRP A CA 1
ATOM 724 C C . TRP A 1 97 ? 11.343 0.926 -23.734 1.00 92.81 97 TRP A C 1
ATOM 726 O O . TRP A 1 97 ? 12.144 1.496 -24.467 1.00 92.81 97 TRP A O 1
ATOM 736 N N . HIS A 1 98 ? 10.798 -0.251 -24.057 1.00 94.31 98 HIS A N 1
ATOM 737 C CA . HIS A 1 98 ? 11.162 -0.985 -25.277 1.00 94.31 98 HIS A CA 1
ATOM 738 C C . HIS A 1 98 ? 10.859 -0.187 -26.547 1.00 94.31 98 HIS A C 1
ATOM 740 O O . HIS A 1 98 ? 11.728 -0.031 -27.404 1.00 94.31 98 HIS A O 1
ATOM 746 N N . ALA A 1 99 ? 9.664 0.406 -26.630 1.00 90.75 99 ALA A N 1
ATOM 747 C CA . ALA A 1 99 ? 9.274 1.243 -27.764 1.00 90.75 99 ALA A CA 1
ATOM 748 C C . ALA A 1 99 ? 10.237 2.421 -28.001 1.00 90.75 99 ALA A C 1
ATOM 750 O O . ALA A 1 99 ? 10.439 2.833 -29.142 1.00 90.75 99 ALA A O 1
ATOM 751 N N . GLU A 1 100 ? 10.826 2.954 -26.931 1.00 87.31 100 GLU A N 1
ATOM 752 C CA . GLU A 1 100 ? 11.715 4.112 -26.974 1.00 87.31 100 GLU A CA 1
ATOM 753 C C . GLU A 1 100 ? 13.192 3.736 -27.187 1.00 87.31 100 GLU A C 1
ATOM 755 O O . GLU A 1 100 ? 13.949 4.499 -27.797 1.00 87.31 100 GLU A O 1
ATOM 760 N N . CYS A 1 101 ? 13.617 2.586 -26.661 1.00 93.19 101 CYS A N 1
ATOM 761 C CA . CYS A 1 101 ? 15.026 2.252 -26.476 1.00 93.19 101 CYS A CA 1
ATOM 762 C C . CYS A 1 101 ? 15.538 1.129 -27.373 1.00 93.19 101 CYS A C 1
ATOM 764 O O . CYS A 1 101 ? 16.734 1.120 -27.658 1.00 93.19 101 CYS A O 1
ATOM 766 N N . ASP A 1 102 ? 14.679 0.243 -27.885 1.00 94.38 102 ASP A N 1
ATOM 767 C CA . ASP A 1 102 ? 15.120 -0.900 -28.699 1.00 94.38 102 ASP A CA 1
ATOM 768 C C . ASP A 1 102 ? 15.831 -0.463 -29.992 1.00 94.38 102 ASP A C 1
ATOM 770 O O . ASP A 1 102 ? 16.701 -1.167 -30.494 1.00 94.38 102 ASP A O 1
ATOM 774 N N . THR A 1 103 ? 15.506 0.721 -30.524 1.00 92.25 103 THR A N 1
ATOM 775 C CA . THR A 1 103 ? 16.189 1.291 -31.698 1.00 92.25 103 THR A CA 1
ATOM 776 C C . THR A 1 103 ? 17.452 2.088 -31.357 1.00 92.25 103 THR A C 1
ATOM 778 O O . THR A 1 103 ? 18.162 2.503 -32.269 1.00 92.25 103 THR A O 1
ATOM 781 N N . TRP A 1 104 ? 17.697 2.375 -30.075 1.00 93.50 104 TRP A N 1
ATOM 782 C CA . TRP A 1 104 ? 18.850 3.149 -29.597 1.00 93.50 104 TRP A CA 1
ATOM 783 C C . TRP A 1 104 ? 19.998 2.251 -29.129 1.00 93.50 104 TRP A C 1
ATOM 785 O O . TRP A 1 104 ? 21.165 2.587 -29.311 1.00 93.50 104 TRP A O 1
ATOM 795 N N . ILE A 1 105 ? 19.663 1.123 -28.506 1.00 96.00 105 ILE A N 1
ATOM 796 C CA . ILE A 1 105 ? 20.629 0.214 -27.890 1.00 96.00 105 ILE A CA 1
ATOM 797 C C . ILE A 1 105 ? 21.191 -0.793 -28.898 1.00 96.00 105 ILE A C 1
ATOM 799 O O . ILE A 1 105 ? 20.525 -1.191 -29.850 1.00 96.00 105 ILE A O 1
ATOM 803 N N . ASP A 1 106 ? 22.414 -1.254 -28.652 1.00 95.88 106 ASP A N 1
ATOM 804 C CA . ASP A 1 106 ? 23.093 -2.306 -29.421 1.00 95.88 106 ASP A CA 1
ATOM 805 C C . ASP A 1 106 ? 23.261 -3.618 -28.632 1.00 95.88 106 ASP A C 1
ATOM 807 O O . ASP A 1 106 ? 23.775 -4.611 -29.151 1.00 95.88 106 ASP A O 1
ATOM 811 N N . TYR A 1 107 ? 22.810 -3.638 -27.377 1.00 95.38 107 TYR A N 1
ATOM 812 C CA . TYR A 1 107 ? 22.889 -4.787 -26.488 1.00 95.38 107 TYR A CA 1
ATOM 813 C C . TYR A 1 107 ? 21.545 -5.517 -26.383 1.00 95.38 107 TYR A C 1
ATOM 815 O O . TYR A 1 107 ? 20.471 -4.943 -26.553 1.00 95.38 107 TYR A O 1
ATOM 823 N N . THR A 1 108 ? 21.597 -6.809 -26.057 1.00 95.62 108 THR A N 1
ATOM 824 C CA . THR A 1 108 ? 20.392 -7.587 -25.743 1.00 95.62 108 THR A CA 1
ATOM 825 C C . THR A 1 108 ? 19.935 -7.291 -24.322 1.00 95.62 108 THR A C 1
ATOM 827 O O . THR A 1 108 ? 20.692 -7.487 -23.370 1.00 95.62 108 THR A O 1
ATOM 830 N N . VAL A 1 109 ? 18.688 -6.848 -24.182 1.00 96.12 109 VAL A N 1
ATOM 831 C CA . VAL A 1 109 ? 18.079 -6.570 -22.880 1.00 96.12 109 VAL A CA 1
ATOM 832 C C . VAL A 1 109 ? 17.942 -7.863 -22.086 1.00 96.12 109 VAL A C 1
ATOM 834 O O . VAL A 1 109 ? 17.456 -8.877 -22.586 1.00 96.12 109 VAL A O 1
ATOM 837 N N . THR A 1 110 ? 18.355 -7.815 -20.826 1.00 95.38 110 THR A N 1
ATOM 838 C CA . THR A 1 110 ? 18.104 -8.880 -19.851 1.00 95.38 110 THR A CA 1
ATOM 839 C C . THR A 1 110 ? 16.988 -8.456 -18.907 1.00 95.38 110 THR A C 1
ATOM 841 O O . THR A 1 110 ? 16.930 -7.299 -18.493 1.00 95.38 110 THR A O 1
ATOM 844 N N . THR A 1 111 ? 16.094 -9.381 -18.564 1.00 91.75 111 THR A N 1
ATOM 845 C CA . THR A 1 111 ? 14.977 -9.103 -17.654 1.00 91.75 111 THR A CA 1
ATOM 846 C C . THR A 1 111 ? 15.227 -9.782 -16.312 1.00 91.75 111 THR A C 1
ATOM 848 O O . THR A 1 111 ? 15.362 -11.009 -16.282 1.00 91.75 111 THR A O 1
ATOM 851 N N . PRO A 1 112 ? 15.319 -9.021 -15.204 1.00 90.38 112 PRO A N 1
ATOM 852 C CA . PRO A 1 112 ? 15.363 -9.597 -13.865 1.00 90.38 112 PRO A CA 1
ATOM 853 C C . PRO A 1 112 ? 14.171 -10.526 -13.600 1.00 90.38 112 PRO A C 1
ATOM 855 O O . PRO A 1 112 ? 13.092 -10.351 -14.165 1.00 90.38 112 PRO A O 1
ATOM 858 N N . ILE A 1 113 ? 14.365 -11.518 -12.727 1.00 90.69 113 ILE A N 1
ATOM 859 C CA . ILE A 1 113 ? 13.275 -12.409 -12.316 1.00 90.69 113 ILE A CA 1
ATOM 860 C C . ILE A 1 113 ? 12.305 -11.616 -11.448 1.00 90.69 113 ILE A C 1
ATOM 862 O O . ILE A 1 113 ? 12.691 -11.044 -10.432 1.00 90.69 113 ILE A O 1
ATOM 866 N N . LEU A 1 114 ? 11.043 -11.634 -11.855 1.00 90.19 114 LEU A N 1
ATOM 867 C CA . LEU A 1 114 ? 9.965 -10.927 -11.195 1.00 90.19 114 LEU A CA 1
ATOM 868 C C . LEU A 1 114 ? 9.498 -11.684 -9.949 1.00 90.19 114 LEU A C 1
ATOM 870 O O . LEU A 1 114 ? 9.196 -12.879 -10.017 1.00 90.19 114 LEU A O 1
ATOM 874 N N . SER A 1 115 ? 9.420 -10.989 -8.816 1.00 87.88 115 SER A N 1
ATOM 875 C CA . SER A 1 115 ? 8.879 -11.570 -7.584 1.00 87.88 115 SER A CA 1
ATOM 876 C C . SER A 1 115 ? 7.381 -11.866 -7.712 1.00 87.88 115 SER A C 1
ATOM 878 O O . SER A 1 115 ? 6.645 -11.172 -8.419 1.00 87.88 115 SER A O 1
ATOM 880 N N . ALA A 1 116 ? 6.917 -12.891 -6.997 1.00 80.88 116 ALA A N 1
ATOM 881 C CA . ALA A 1 116 ? 5.505 -13.241 -6.892 1.00 80.88 116 ALA A CA 1
ATOM 882 C C . ALA A 1 116 ? 4.990 -12.970 -5.468 1.00 80.88 116 ALA A C 1
ATOM 884 O O . ALA A 1 116 ? 5.746 -13.188 -4.515 1.00 80.88 116 ALA A O 1
ATOM 885 N N . PRO A 1 117 ? 3.724 -12.544 -5.309 1.00 77.00 117 PRO A N 1
ATOM 886 C CA . PRO A 1 117 ? 3.062 -12.538 -4.010 1.00 77.00 117 PRO A CA 1
ATOM 887 C C . PRO A 1 117 ? 3.097 -13.929 -3.366 1.00 77.00 117 PRO A C 1
ATOM 889 O O . PRO A 1 117 ? 2.929 -14.950 -4.037 1.00 77.00 117 PRO A O 1
ATOM 892 N N . THR A 1 118 ? 3.320 -13.964 -2.059 1.00 71.38 118 THR A N 1
ATOM 893 C CA . THR A 1 118 ? 3.293 -15.173 -1.232 1.00 71.38 118 THR A CA 1
ATOM 894 C C . THR A 1 118 ? 1.899 -15.469 -0.685 1.00 71.38 118 THR A C 1
ATOM 896 O O . THR A 1 118 ? 1.585 -16.624 -0.390 1.00 71.38 118 THR A O 1
ATOM 899 N N . VAL A 1 119 ? 1.045 -14.446 -0.598 1.00 65.25 119 VAL A N 1
ATOM 900 C CA . VAL A 1 119 ? -0.363 -14.549 -0.206 1.00 65.25 119 VAL A CA 1
ATOM 901 C C . VAL A 1 119 ? -1.235 -13.688 -1.120 1.00 65.25 119 VAL A C 1
ATOM 903 O O . VAL A 1 119 ? -0.754 -12.791 -1.801 1.00 65.25 119 VAL A O 1
ATOM 906 N N . THR A 1 120 ? -2.537 -13.965 -1.155 1.00 64.88 120 THR A N 1
ATOM 907 C CA . THR A 1 120 ? -3.509 -13.099 -1.836 1.00 64.88 120 THR A CA 1
ATOM 908 C C . THR A 1 120 ? -4.244 -12.283 -0.785 1.00 64.88 120 THR A C 1
ATOM 910 O O . THR A 1 120 ? -5.054 -12.831 -0.035 1.00 64.88 120 THR A O 1
ATOM 913 N N . LEU A 1 121 ? -3.941 -10.987 -0.706 1.00 67.75 121 LEU A N 1
ATOM 914 C CA . LEU A 1 121 ? -4.657 -10.055 0.164 1.00 67.75 121 LEU A CA 1
ATOM 915 C C . LEU A 1 121 ? -5.908 -9.496 -0.519 1.00 67.75 121 LEU A C 1
ATOM 917 O O . LEU A 1 121 ? -6.141 -9.689 -1.714 1.00 67.75 121 LEU A O 1
ATOM 921 N N . ALA A 1 122 ? -6.742 -8.813 0.264 1.00 70.25 122 ALA A N 1
ATOM 922 C CA . ALA A 1 122 ? -7.874 -8.081 -0.283 1.00 70.25 122 ALA A CA 1
ATOM 923 C C . ALA A 1 122 ? -7.421 -6.944 -1.225 1.00 70.25 122 ALA A C 1
ATOM 925 O O . ALA A 1 122 ? -6.294 -6.464 -1.099 1.00 70.25 122 ALA A O 1
ATOM 926 N N . PRO A 1 123 ? -8.305 -6.461 -2.119 1.00 73.69 123 PRO A N 1
ATOM 927 C CA . PRO A 1 123 ? -7.969 -5.411 -3.084 1.00 73.69 123 PRO A CA 1
ATOM 928 C C . PRO A 1 123 ? -7.420 -4.131 -2.447 1.00 73.69 123 PRO A C 1
ATOM 930 O O . PRO A 1 123 ? -7.903 -3.736 -1.378 1.00 73.69 123 PRO A O 1
ATOM 933 N N . LEU A 1 124 ? -6.521 -3.410 -3.143 1.00 71.12 124 LEU A N 1
ATOM 934 C CA . LEU A 1 124 ? -5.840 -2.198 -2.648 1.00 71.12 124 LEU A CA 1
ATOM 935 C C . LEU A 1 124 ? -6.824 -1.157 -2.076 1.00 71.12 124 LEU A C 1
ATOM 937 O O . LEU A 1 124 ? -6.592 -0.496 -1.059 1.00 71.12 124 LEU A O 1
ATOM 941 N N . ALA A 1 125 ? -7.983 -1.026 -2.716 1.00 76.75 125 ALA A N 1
ATOM 942 C CA . ALA A 1 125 ? -9.035 -0.114 -2.289 1.00 76.75 125 ALA A CA 1
ATOM 943 C C . ALA A 1 125 ? -9.590 -0.431 -0.885 1.00 76.75 125 ALA A C 1
ATOM 945 O O . ALA A 1 125 ? -9.875 0.498 -0.124 1.00 76.75 125 ALA A O 1
ATOM 946 N N . GLU A 1 126 ? -9.720 -1.710 -0.518 1.00 80.75 126 GLU A N 1
ATOM 947 C CA . GLU A 1 126 ? -10.308 -2.106 0.765 1.00 80.75 126 GLU A CA 1
ATOM 948 C C . GLU A 1 126 ? -9.374 -1.766 1.925 1.00 80.75 126 GLU A C 1
ATOM 950 O O . GLU A 1 126 ? -9.804 -1.137 2.896 1.00 80.75 126 GLU A O 1
ATOM 955 N N . CYS A 1 127 ? -8.076 -2.062 1.827 1.00 80.88 127 CYS A N 1
ATOM 956 C CA . CYS A 1 127 ? -7.197 -1.696 2.936 1.00 80.88 127 CYS A CA 1
ATOM 957 C C . CYS A 1 127 ? -6.807 -0.233 2.956 1.00 80.88 127 CYS A C 1
ATOM 959 O O . CYS A 1 127 ? -6.522 0.281 4.034 1.00 80.88 127 CYS A O 1
ATOM 961 N N . ASN A 1 128 ? -6.906 0.493 1.842 1.00 79.44 128 ASN A N 1
ATOM 962 C CA . ASN A 1 128 ? -6.894 1.953 1.899 1.00 79.44 128 ASN A CA 1
ATOM 963 C C . ASN A 1 128 ? -8.100 2.498 2.688 1.00 79.44 128 ASN A C 1
ATOM 965 O O . ASN A 1 128 ? -7.950 3.431 3.490 1.00 79.44 128 ASN A O 1
ATOM 969 N N . ALA A 1 129 ? -9.283 1.891 2.542 1.00 83.25 129 ALA A N 1
ATOM 970 C CA . ALA A 1 129 ? -10.442 2.236 3.361 1.00 83.25 129 ALA A CA 1
ATOM 971 C C . ALA A 1 129 ? -10.209 1.896 4.846 1.00 83.25 129 ALA A C 1
ATOM 973 O O . ALA A 1 129 ? -10.473 2.735 5.713 1.00 83.25 129 ALA A O 1
ATOM 974 N N . ILE A 1 130 ? -9.638 0.728 5.159 1.00 83.88 130 ILE A N 1
ATOM 975 C CA . ILE A 1 130 ? -9.284 0.346 6.538 1.00 83.88 130 ILE A CA 1
ATOM 976 C C . ILE A 1 130 ? -8.203 1.272 7.122 1.00 83.88 130 ILE A C 1
ATOM 978 O O . ILE A 1 130 ? -8.371 1.767 8.237 1.00 83.88 130 ILE A O 1
ATOM 982 N N . LYS A 1 131 ? -7.149 1.611 6.368 1.00 82.94 131 LYS A N 1
ATOM 983 C CA . LYS A 1 131 ? -6.100 2.572 6.763 1.00 82.94 131 LYS A CA 1
ATOM 984 C C . LYS A 1 131 ? -6.694 3.939 7.107 1.00 82.94 131 LYS A C 1
ATOM 986 O O . LYS A 1 131 ? -6.325 4.544 8.113 1.00 82.94 131 LYS A O 1
ATOM 991 N N . THR A 1 132 ? -7.671 4.404 6.330 1.00 85.06 132 THR A N 1
ATOM 992 C CA . THR A 1 132 ? -8.401 5.652 6.613 1.00 85.06 132 THR A CA 1
ATOM 993 C C . THR A 1 132 ? -9.184 5.575 7.929 1.00 85.06 132 THR A C 1
ATOM 995 O O . THR A 1 132 ? -9.198 6.532 8.713 1.00 85.06 132 THR A O 1
ATOM 998 N N . VAL A 1 133 ? -9.801 4.424 8.217 1.00 87.50 133 VAL A N 1
ATOM 999 C CA . VAL A 1 133 ? -10.482 4.165 9.495 1.00 87.50 133 VAL A CA 1
ATOM 1000 C C . VAL A 1 133 ? -9.486 4.129 10.655 1.00 87.50 133 VAL A C 1
ATOM 1002 O O . VAL A 1 133 ? -9.747 4.765 11.674 1.00 87.50 133 VAL A O 1
ATOM 1005 N N . CYS A 1 134 ? -8.335 3.472 10.495 1.00 88.25 134 CYS A N 1
ATOM 1006 C CA . CYS A 1 134 ? -7.251 3.461 11.479 1.00 88.25 134 CYS A CA 1
ATOM 1007 C C . CYS A 1 134 ? -6.747 4.863 11.809 1.00 88.25 134 CYS A C 1
ATOM 1009 O O . CYS A 1 134 ? -6.614 5.220 12.979 1.00 88.25 134 CYS A O 1
ATOM 1011 N N . LYS A 1 135 ? -6.511 5.686 10.782 1.00 85.69 135 LYS A N 1
ATOM 1012 C CA . LYS A 1 135 ? -6.109 7.078 10.975 1.00 85.69 135 LYS A CA 1
ATOM 1013 C C . LYS A 1 135 ? -7.170 7.856 11.752 1.00 85.69 135 LYS A C 1
ATOM 1015 O O . LYS A 1 135 ? -6.849 8.503 12.742 1.00 85.69 135 LYS A O 1
ATOM 1020 N N . SER A 1 136 ? -8.435 7.727 11.356 1.00 88.44 136 SER A N 1
ATOM 1021 C CA . SER A 1 136 ? -9.553 8.380 12.049 1.00 88.44 136 SER A CA 1
ATOM 1022 C C . SER A 1 136 ? -9.679 7.922 13.507 1.00 88.44 136 SER A C 1
ATOM 1024 O O . SER A 1 136 ? -9.937 8.739 14.388 1.00 88.44 136 SER A O 1
ATOM 1026 N N . TYR A 1 137 ? -9.477 6.629 13.775 1.00 89.19 137 TYR A N 1
ATOM 1027 C CA . TYR A 1 137 ? -9.444 6.067 15.125 1.00 89.19 137 TYR A CA 1
ATOM 1028 C C . TYR A 1 137 ? -8.344 6.714 15.975 1.00 89.19 137 TYR A C 1
ATOM 1030 O O . TYR A 1 137 ? -8.625 7.195 17.076 1.00 89.19 137 TYR A O 1
ATOM 1038 N N . GLY A 1 138 ? -7.117 6.771 15.448 1.00 87.56 138 GLY A N 1
ATOM 1039 C CA . GLY A 1 138 ? -5.980 7.408 16.110 1.00 87.56 138 GLY A CA 1
ATOM 1040 C C . GLY A 1 138 ? -6.224 8.892 16.385 1.00 87.56 138 GLY A C 1
ATOM 1041 O O . GLY A 1 138 ? -6.074 9.332 17.523 1.00 87.56 138 GLY A O 1
ATOM 1042 N N . ASP A 1 139 ? -6.686 9.639 15.378 1.00 90.50 139 ASP A N 1
ATOM 1043 C CA . ASP A 1 139 ? -6.938 11.081 15.470 1.00 90.50 139 ASP A CA 1
ATOM 1044 C C . ASP A 1 139 ? -8.023 11.401 16.524 1.00 90.50 139 ASP A C 1
ATOM 1046 O O . ASP A 1 139 ? -7.836 12.278 17.372 1.00 90.50 139 ASP A O 1
ATOM 1050 N N . VAL A 1 140 ? -9.139 10.657 16.543 1.00 91.31 140 VAL A N 1
ATOM 1051 C CA . VAL A 1 140 ? -10.216 10.857 17.534 1.00 91.31 140 VAL A CA 1
ATOM 1052 C C . VAL A 1 140 ? -9.771 10.448 18.939 1.00 91.31 140 VAL A C 1
ATOM 1054 O O . VAL A 1 140 ? -10.025 11.181 19.896 1.00 91.31 140 VAL A O 1
ATOM 1057 N N . THR A 1 141 ? -9.078 9.316 19.078 1.00 92.31 141 THR A N 1
ATOM 1058 C CA . THR A 1 141 ? -8.543 8.852 20.369 1.00 92.31 141 THR A CA 1
ATOM 1059 C C . THR A 1 141 ? -7.571 9.874 20.953 1.00 92.31 141 THR A C 1
ATOM 1061 O O . THR A 1 141 ? -7.659 10.222 22.133 1.00 92.31 141 THR A O 1
ATOM 1064 N N . GLN A 1 142 ? -6.677 10.402 20.117 1.00 93.75 142 GLN A N 1
ATOM 1065 C CA . GLN A 1 142 ? -5.726 11.433 20.504 1.00 93.75 142 GLN A CA 1
ATOM 1066 C C . GLN A 1 142 ? -6.433 12.733 20.895 1.00 93.75 142 GLN A C 1
ATOM 1068 O O . GLN A 1 142 ? -6.100 13.315 21.925 1.00 93.75 142 GLN A O 1
ATOM 1073 N N . SER A 1 143 ? -7.447 13.157 20.138 1.00 94.88 143 SER A N 1
ATOM 1074 C CA . SER A 1 143 ? -8.252 14.341 20.461 1.00 94.88 143 SER A CA 1
ATOM 1075 C C . SER A 1 143 ? -8.969 14.208 21.814 1.00 94.88 143 SER A C 1
ATOM 1077 O O . SER A 1 143 ? -8.945 15.144 22.619 1.00 94.88 143 SER A O 1
ATOM 1079 N N . CYS A 1 144 ? -9.535 13.034 22.120 1.00 95.31 144 CYS A N 1
ATOM 1080 C CA . CYS A 1 144 ? -10.126 12.748 23.431 1.00 95.31 144 CYS A CA 1
ATOM 1081 C C . CYS A 1 144 ? -9.088 12.876 24.559 1.00 95.31 144 CYS A C 1
ATOM 1083 O O . CYS A 1 144 ? -9.342 13.567 25.547 1.00 95.31 144 CYS A O 1
ATOM 1085 N N . LYS A 1 145 ? -7.906 12.261 24.396 1.00 93.56 145 LYS A N 1
ATOM 1086 C CA . LYS A 1 145 ? -6.809 12.316 25.381 1.00 93.56 145 LYS A CA 1
ATOM 1087 C C . LYS A 1 145 ? -6.277 13.736 25.579 1.00 93.56 145 LYS A C 1
ATOM 1089 O O . LYS A 1 145 ? -6.035 14.153 26.705 1.00 93.56 145 LYS A O 1
ATOM 1094 N N . GLN A 1 146 ? -6.147 14.514 24.508 1.00 94.81 146 GLN A N 1
ATOM 1095 C CA . GLN A 1 146 ? -5.733 15.918 24.588 1.00 94.81 146 GLN A CA 1
ATOM 1096 C C . GLN A 1 146 ? -6.769 16.791 25.306 1.00 94.81 146 GLN A C 1
ATOM 1098 O O . GLN A 1 146 ? -6.395 17.699 26.040 1.00 94.81 146 GLN A O 1
ATOM 1103 N N . SER A 1 147 ? -8.060 16.503 25.126 1.00 94.94 147 SER A N 1
ATOM 1104 C CA . SER A 1 147 ? -9.147 17.297 25.715 1.00 94.94 147 SER A CA 1
ATOM 1105 C C . SER A 1 147 ? -9.413 16.971 27.186 1.00 94.94 147 SER A C 1
ATOM 1107 O O . SER A 1 147 ? -9.813 17.850 27.947 1.00 94.94 147 SER A O 1
ATOM 1109 N N . PHE A 1 148 ? -9.231 15.711 27.593 1.00 94.56 148 PHE A N 1
ATOM 1110 C CA . PHE A 1 148 ? -9.647 15.223 28.916 1.00 94.56 148 PHE A CA 1
ATOM 1111 C C . PHE A 1 148 ? -8.522 14.575 29.737 1.00 94.56 148 PHE A C 1
ATOM 1113 O O . PHE A 1 148 ? -8.776 14.105 30.847 1.00 94.56 148 PHE A O 1
ATOM 1120 N N . GLY A 1 149 ? -7.290 14.593 29.227 1.00 91.00 149 GLY A N 1
ATOM 1121 C CA . GLY A 1 149 ? -6.104 14.038 29.871 1.00 91.00 149 GLY A CA 1
ATOM 1122 C C . GLY A 1 149 ? -5.819 12.580 29.502 1.00 91.00 149 GLY A C 1
ATOM 1123 O O . GLY A 1 149 ? -6.608 11.895 28.849 1.00 91.00 149 GLY A O 1
ATOM 1124 N N . PHE A 1 150 ? -4.652 12.109 29.939 1.00 89.38 150 PHE A N 1
ATOM 1125 C CA . PHE A 1 150 ? -4.275 10.697 29.890 1.00 89.38 150 PHE A CA 1
ATOM 1126 C C . PHE A 1 150 ? -4.817 9.959 31.114 1.00 89.38 150 PHE A C 1
ATOM 1128 O O . PHE A 1 150 ? -5.139 10.573 32.131 1.00 89.38 150 PHE A O 1
ATOM 1135 N N . TYR A 1 151 ? -4.903 8.637 31.015 1.00 87.75 151 TYR A N 1
ATOM 1136 C CA . TYR A 1 151 ? -5.491 7.797 32.047 1.00 87.75 151 TYR A CA 1
ATOM 1137 C C . TYR A 1 151 ? -4.667 6.526 32.250 1.00 87.75 151 TYR A C 1
ATOM 1139 O O . TYR A 1 151 ? -4.082 6.003 31.307 1.00 87.75 151 TYR A O 1
ATOM 1147 N N . ASN A 1 152 ? -4.695 6.018 33.482 1.00 84.62 152 ASN A N 1
ATOM 1148 C CA . ASN A 1 152 ? -4.285 4.648 33.819 1.00 84.62 152 ASN A CA 1
ATOM 1149 C C . ASN A 1 152 ? -5.494 3.782 34.232 1.00 84.62 152 ASN A C 1
ATOM 1151 O O . ASN A 1 152 ? -5.375 2.571 34.374 1.00 84.62 152 ASN A O 1
ATOM 1155 N N . ASN A 1 153 ? -6.655 4.412 34.452 1.00 86.19 153 ASN A N 1
ATOM 1156 C CA . ASN A 1 153 ? -7.934 3.772 34.744 1.00 86.19 153 ASN A CA 1
ATOM 1157 C C . ASN A 1 153 ? -9.059 4.615 34.125 1.00 86.19 153 ASN A C 1
ATOM 1159 O O . ASN A 1 153 ? -9.392 5.669 34.662 1.00 86.19 153 ASN A O 1
ATOM 1163 N N . LEU A 1 154 ? -9.634 4.170 33.004 1.00 90.62 154 LEU A N 1
ATOM 1164 C CA . LEU A 1 154 ? -10.606 4.957 32.238 1.00 90.62 154 LEU A CA 1
ATOM 1165 C C . LEU A 1 154 ? -11.871 5.303 33.042 1.00 90.62 154 LEU A C 1
ATOM 1167 O O . LEU A 1 154 ? -12.362 6.427 32.945 1.00 90.62 154 LEU A O 1
ATOM 1171 N N . ALA A 1 155 ? -12.330 4.390 33.904 1.00 88.00 155 ALA A N 1
ATOM 1172 C CA . ALA A 1 155 ? -13.538 4.563 34.717 1.00 88.00 155 ALA A CA 1
ATOM 1173 C C . ALA A 1 155 ? -13.437 5.718 35.735 1.00 88.00 155 ALA A C 1
ATOM 1175 O O . ALA A 1 155 ? -14.447 6.222 36.222 1.00 88.00 155 ALA A O 1
ATOM 1176 N N . ALA A 1 156 ? -12.219 6.168 36.062 1.00 90.19 156 ALA A N 1
ATOM 1177 C CA . ALA A 1 156 ? -11.999 7.332 36.922 1.00 90.19 156 ALA A CA 1
ATOM 1178 C C . ALA A 1 156 ? -12.138 8.676 36.173 1.00 90.19 156 ALA A C 1
ATOM 1180 O O . ALA A 1 156 ? -12.103 9.736 36.798 1.00 90.19 156 ALA A O 1
ATOM 1181 N N . HIS A 1 157 ? -12.300 8.658 34.843 1.00 92.44 157 HIS A N 1
ATOM 1182 C CA . HIS A 1 157 ? -12.322 9.846 33.988 1.00 92.44 157 HIS A CA 1
ATOM 1183 C C . HIS A 1 157 ? -13.613 9.901 33.152 1.00 92.44 157 HIS A C 1
ATOM 1185 O O . HIS A 1 157 ? -13.566 9.706 31.938 1.00 92.44 157 HIS A O 1
ATOM 1191 N N . PRO A 1 158 ? -14.773 10.253 33.736 1.00 91.88 158 PRO A N 1
ATOM 1192 C CA . PRO A 1 158 ? -16.076 10.114 33.073 1.00 91.88 158 PRO A CA 1
ATOM 1193 C C . PRO A 1 158 ? -16.203 10.902 31.758 1.00 91.88 158 PRO A C 1
ATOM 1195 O O . PRO A 1 158 ? -16.865 10.456 30.823 1.00 91.88 158 PRO A O 1
ATOM 1198 N N . LYS A 1 159 ? -15.543 12.064 31.639 1.00 93.94 159 LYS A N 1
ATOM 1199 C CA . LYS A 1 159 ? -15.514 12.834 30.380 1.00 93.94 159 LYS A CA 1
ATOM 1200 C C . LYS A 1 159 ? -14.683 12.146 29.295 1.00 93.94 159 LYS A C 1
ATOM 1202 O O . LYS A 1 159 ? -15.071 12.157 28.129 1.00 93.94 159 LYS A O 1
ATOM 1207 N N . LEU A 1 160 ? -13.559 11.544 29.680 1.00 93.62 160 LEU A N 1
ATOM 1208 C CA . LEU A 1 160 ? -12.696 10.807 28.764 1.00 93.62 160 LEU A CA 1
ATOM 1209 C C . LEU A 1 160 ? -13.342 9.483 28.354 1.00 93.62 160 LEU A C 1
ATOM 1211 O O . LEU A 1 160 ? -13.371 9.174 27.168 1.00 93.62 160 LEU A O 1
ATOM 1215 N N . GLU A 1 161 ? -13.932 8.761 29.306 1.00 94.62 161 GLU A N 1
ATOM 1216 C CA . GLU A 1 161 ? -14.718 7.551 29.065 1.00 94.62 161 GLU A CA 1
ATOM 1217 C C . GLU A 1 161 ? -15.862 7.838 28.090 1.00 94.62 161 GLU A C 1
ATOM 1219 O O . GLU A 1 161 ? -15.965 7.197 27.052 1.00 94.62 161 GLU A O 1
ATOM 1224 N N . SER A 1 162 ? -16.662 8.880 28.333 1.00 93.75 162 SER A N 1
ATOM 1225 C CA . SER A 1 162 ? -17.734 9.293 27.416 1.00 93.75 162 SER A CA 1
ATOM 1226 C C . SER A 1 162 ? -17.224 9.645 26.006 1.00 93.75 162 SER A C 1
ATOM 1228 O O . SER A 1 162 ? -17.947 9.494 25.017 1.00 93.75 162 SER A O 1
ATOM 1230 N N . CYS A 1 163 ? -15.974 10.101 25.885 1.00 94.94 163 CYS A N 1
ATOM 1231 C CA . CYS A 1 163 ? -15.340 10.393 24.602 1.00 94.94 163 CYS A CA 1
ATOM 1232 C C . CYS A 1 163 ? -14.860 9.121 23.885 1.00 94.94 163 CYS A C 1
ATOM 1234 O O . CYS A 1 163 ? -15.182 8.931 22.709 1.00 94.94 163 CYS A O 1
ATOM 1236 N N . LEU A 1 164 ? -14.126 8.255 24.592 1.00 94.62 164 LEU A N 1
ATOM 1237 C CA . LEU A 1 164 ? -13.483 7.058 24.046 1.00 94.62 164 LEU A CA 1
ATOM 1238 C C . LEU A 1 164 ? -14.458 5.886 23.857 1.00 94.62 164 LEU A C 1
ATOM 1240 O O . LEU A 1 164 ? -14.370 5.149 22.880 1.00 94.62 164 LEU A O 1
ATOM 1244 N N . CYS A 1 165 ? -15.453 5.754 24.728 1.00 94.81 165 CYS A N 1
ATOM 1245 C CA . CYS A 1 165 ? -16.419 4.656 24.715 1.00 94.81 165 CYS A CA 1
ATOM 1246 C C . CYS A 1 165 ? -17.610 4.895 23.788 1.00 94.81 165 CYS A C 1
ATOM 1248 O O . CYS A 1 165 ? -18.656 4.267 23.924 1.00 94.81 165 CYS A O 1
ATOM 1250 N N . LYS A 1 166 ? -17.486 5.795 22.810 1.00 90.88 166 LYS A N 1
ATOM 1251 C CA . LYS A 1 166 ? -18.529 5.961 21.797 1.00 90.88 166 LYS A CA 1
ATOM 1252 C C . LYS A 1 166 ? -18.584 4.701 20.925 1.00 90.88 166 LYS A C 1
ATOM 1254 O O . LYS A 1 166 ? -17.541 4.320 20.389 1.00 90.88 166 LYS A O 1
ATOM 1259 N N . PRO A 1 167 ? -19.773 4.127 20.650 1.00 88.25 167 PRO A N 1
ATOM 1260 C CA . PRO A 1 167 ? -19.897 2.931 19.811 1.00 88.25 167 PRO A CA 1
ATOM 1261 C C . PRO A 1 167 ? -19.180 3.067 18.461 1.00 88.25 167 PRO A C 1
ATOM 1263 O O . PRO A 1 167 ? -18.536 2.139 17.980 1.00 88.25 167 PRO A O 1
ATOM 1266 N N . LYS A 1 168 ? -19.221 4.265 17.860 1.00 87.00 168 LYS A N 1
ATOM 1267 C CA . LYS A 1 168 ? -18.517 4.554 16.605 1.00 87.00 168 LYS A CA 1
ATOM 1268 C C . LYS A 1 168 ? -16.998 4.383 16.729 1.00 87.00 168 LYS A C 1
ATOM 1270 O O . LYS A 1 168 ? -16.408 3.834 15.801 1.00 87.00 168 LYS A O 1
ATOM 1275 N N . LEU A 1 169 ? -16.388 4.827 17.833 1.00 89.88 169 LEU A N 1
ATOM 1276 C CA . LEU A 1 169 ? -14.941 4.736 18.045 1.00 89.88 169 LEU A CA 1
ATOM 1277 C C . LEU A 1 169 ? -14.508 3.296 18.335 1.00 89.88 169 LEU A C 1
ATOM 1279 O O . LEU A 1 169 ? -13.592 2.810 17.684 1.00 89.88 169 LEU A O 1
ATOM 1283 N N . LEU A 1 170 ? -15.237 2.583 19.199 1.00 90.25 170 LEU A N 1
ATOM 1284 C CA . LEU A 1 170 ? -15.003 1.156 19.471 1.00 90.25 170 LEU A CA 1
ATOM 1285 C C . LEU A 1 170 ? -15.093 0.308 18.204 1.00 90.25 170 LEU A C 1
ATOM 1287 O O . LEU A 1 170 ? -14.298 -0.600 17.965 1.00 90.25 170 LEU A O 1
ATOM 1291 N N . ALA A 1 171 ? -16.056 0.623 17.346 1.00 88.19 171 ALA A N 1
ATOM 1292 C CA . ALA A 1 171 ? -16.168 -0.061 16.081 1.00 88.19 171 ALA A CA 1
ATOM 1293 C C . ALA A 1 171 ? -15.002 0.324 15.142 1.00 88.19 171 ALA A C 1
ATOM 1295 O O . ALA A 1 171 ? -14.485 -0.536 14.433 1.00 88.19 171 ALA A O 1
ATOM 1296 N N . MET A 1 172 ? -14.553 1.590 15.107 1.00 88.81 172 MET A N 1
ATOM 1297 C CA . MET A 1 172 ? -13.358 1.989 14.337 1.00 88.81 172 MET A CA 1
ATOM 1298 C C . MET A 1 172 ? -12.104 1.233 14.797 1.00 88.81 172 MET A C 1
ATOM 1300 O O . MET A 1 172 ? -11.363 0.771 13.938 1.00 88.81 172 MET A O 1
ATOM 1304 N N . GLU A 1 173 ? -11.919 1.039 16.105 1.00 90.38 173 GLU A N 1
ATOM 1305 C CA . GLU A 1 173 ? -10.833 0.224 16.668 1.00 90.38 173 GLU A CA 1
ATOM 1306 C C . GLU A 1 173 ? -10.889 -1.220 16.153 1.00 90.38 173 GLU A C 1
ATOM 1308 O O . GLU A 1 173 ? -9.903 -1.721 15.619 1.00 90.38 173 GLU A O 1
ATOM 1313 N N . SER A 1 174 ? -12.064 -1.860 16.219 1.00 88.81 174 SER A N 1
ATOM 1314 C CA . SER A 1 174 ? -12.258 -3.224 15.710 1.00 88.81 174 SER A CA 1
ATOM 1315 C C . SER A 1 174 ? -11.919 -3.343 14.227 1.00 88.81 174 SER A C 1
ATOM 1317 O O . SER A 1 174 ? -11.192 -4.252 13.850 1.00 88.81 174 SER A O 1
ATOM 1319 N N . ARG A 1 175 ? -12.396 -2.418 13.385 1.00 88.25 175 ARG A N 1
ATOM 1320 C CA . ARG A 1 175 ? -12.077 -2.456 11.947 1.00 88.25 175 ARG A CA 1
ATOM 1321 C C . ARG A 1 175 ? -10.603 -2.193 11.680 1.00 88.25 175 ARG A C 1
ATOM 1323 O O . ARG A 1 175 ? -10.015 -2.799 10.797 1.00 88.25 175 ARG A O 1
ATOM 1330 N N . CYS A 1 176 ? -10.002 -1.285 12.436 1.00 88.31 176 CYS A N 1
ATOM 1331 C CA . CYS A 1 176 ? -8.593 -0.990 12.266 1.00 88.31 176 CYS A CA 1
ATOM 1332 C C . CYS A 1 176 ? -7.710 -2.196 12.608 1.00 88.31 176 CYS A C 1
ATOM 1334 O O . CYS A 1 176 ? -6.819 -2.542 11.840 1.00 88.31 176 CYS A O 1
ATOM 1336 N N . ILE A 1 177 ? -7.959 -2.820 13.760 1.00 87.81 177 ILE A N 1
ATOM 1337 C CA . ILE A 1 177 ? -7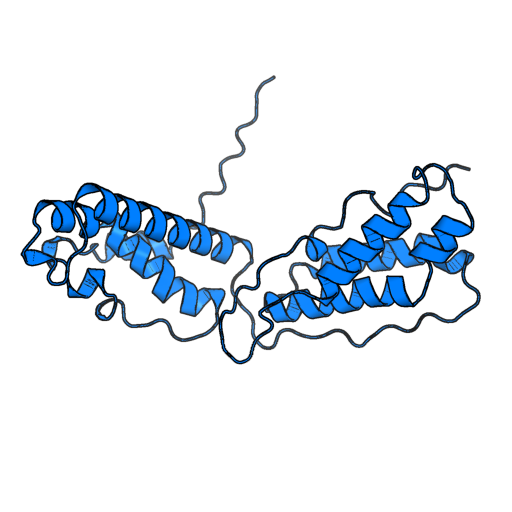.067 -3.839 14.312 1.00 87.81 177 ILE A CA 1
ATOM 1338 C C . ILE A 1 177 ? -7.454 -5.227 13.796 1.00 87.81 177 ILE A C 1
ATOM 1340 O O . ILE A 1 177 ? -6.623 -5.917 13.224 1.00 87.81 177 ILE A O 1
ATOM 1344 N N . VAL A 1 178 ? -8.716 -5.633 13.937 1.00 86.44 178 VAL A N 1
ATOM 1345 C CA . VAL A 1 178 ? -9.158 -6.996 13.596 1.00 86.44 178 VAL A CA 1
ATOM 1346 C C . VAL A 1 178 ? -9.285 -7.176 12.089 1.00 86.44 178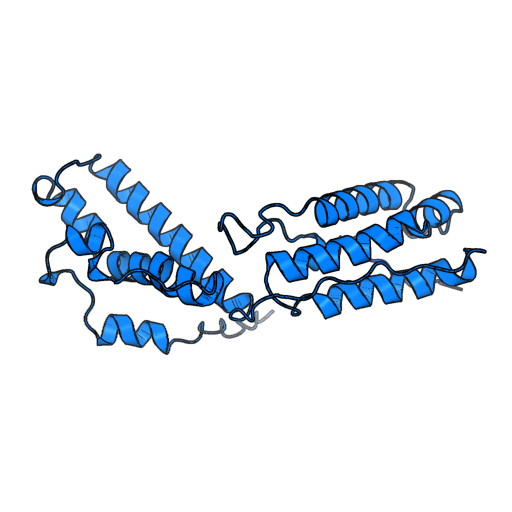 VAL A C 1
ATOM 1348 O O . VAL A 1 178 ? -8.669 -8.086 11.523 1.00 86.44 178 VAL A O 1
ATOM 1351 N N . ASP A 1 179 ? -10.050 -6.297 11.433 1.00 85.75 179 ASP A N 1
ATOM 1352 C CA . ASP A 1 179 ? -10.254 -6.407 9.986 1.00 85.75 179 ASP A CA 1
ATOM 1353 C C . ASP A 1 179 ? -8.953 -6.071 9.252 1.00 85.75 179 ASP A C 1
ATOM 1355 O O . ASP A 1 179 ? -8.625 -6.746 8.285 1.00 85.75 179 ASP A O 1
ATOM 1359 N N . GLY A 1 180 ? -8.177 -5.089 9.728 1.00 82.31 180 GLY A N 1
ATOM 1360 C CA . GLY A 1 180 ? -6.873 -4.748 9.157 1.00 82.31 180 GLY A CA 1
ATOM 1361 C C . GLY A 1 180 ? -5.871 -5.901 9.199 1.00 82.31 180 GLY A C 1
ATOM 1362 O O . GLY A 1 180 ? -5.253 -6.205 8.182 1.00 82.31 180 GLY A O 1
ATOM 1363 N N . ASP A 1 181 ? -5.740 -6.590 10.332 1.00 80.31 181 ASP A N 1
ATOM 1364 C CA . ASP A 1 181 ? -4.844 -7.744 10.442 1.00 80.31 181 ASP A CA 1
ATOM 1365 C C . ASP A 1 181 ? -5.281 -8.889 9.513 1.00 80.31 181 ASP A C 1
ATOM 1367 O O . ASP A 1 181 ? -4.474 -9.423 8.748 1.00 80.31 181 ASP A O 1
ATOM 1371 N N . THR A 1 182 ? -6.578 -9.193 9.492 1.00 77.75 182 THR A N 1
ATOM 1372 C CA . THR A 1 182 ? -7.118 -10.314 8.705 1.00 77.75 182 THR A CA 1
ATOM 1373 C C . THR A 1 182 ? -7.103 -10.030 7.204 1.00 77.75 182 THR A C 1
ATOM 1375 O O . THR A 1 182 ? -6.669 -10.859 6.410 1.00 77.75 182 THR A O 1
ATOM 1378 N N . THR A 1 183 ? -7.558 -8.845 6.808 1.00 79.62 183 THR A N 1
ATOM 1379 C CA . THR A 1 183 ? -7.837 -8.474 5.411 1.00 79.62 183 THR A CA 1
ATOM 1380 C C . THR A 1 183 ? -6.587 -7.958 4.702 1.00 79.62 183 THR A C 1
ATOM 1382 O O . THR A 1 183 ? -6.392 -8.220 3.517 1.00 79.62 183 THR A O 1
ATOM 1385 N N . CYS A 1 184 ? -5.736 -7.231 5.432 1.00 77.62 184 CYS A N 1
ATOM 1386 C CA . CYS A 1 184 ? -4.650 -6.426 4.863 1.00 77.62 184 CYS A CA 1
ATOM 1387 C C . CYS A 1 184 ? -3.261 -6.916 5.241 1.00 77.62 184 CYS A C 1
ATOM 1389 O O . CYS A 1 184 ? -2.277 -6.430 4.694 1.00 77.62 184 CYS A O 1
ATOM 1391 N N . LYS A 1 185 ? -3.162 -7.841 6.197 1.00 72.88 185 LYS A N 1
ATOM 1392 C CA . LYS A 1 185 ? -1.893 -8.474 6.567 1.00 72.88 185 LYS A CA 1
ATOM 1393 C C . LYS A 1 185 ? -1.931 -9.992 6.418 1.00 72.88 185 LYS A C 1
ATOM 1395 O O . LYS A 1 185 ? -0.894 -10.625 6.575 1.00 72.88 185 LYS A O 1
ATOM 1400 N N . GLY A 1 186 ? -3.103 -10.572 6.146 1.00 70.69 186 GLY A N 1
ATOM 1401 C CA . GLY A 1 186 ? -3.272 -12.018 6.009 1.00 70.69 186 GLY A CA 1
ATOM 1402 C C . GLY A 1 186 ? -2.965 -12.791 7.296 1.00 70.69 186 GLY A C 1
ATOM 1403 O O . GLY A 1 186 ? -2.667 -13.982 7.231 1.00 70.69 186 GLY A O 1
ATOM 1404 N N . ILE A 1 187 ? -3.010 -12.133 8.462 1.00 71.00 187 ILE A N 1
ATOM 1405 C CA . ILE A 1 187 ? -2.786 -12.764 9.769 1.00 71.00 187 ILE A CA 1
ATOM 1406 C C . ILE A 1 187 ? -4.092 -12.799 10.568 1.00 71.00 187 ILE A C 1
ATOM 1408 O O . ILE A 1 187 ? -4.925 -11.910 10.410 1.00 71.00 187 ILE A O 1
ATOM 1412 N N . PRO A 1 188 ? -4.298 -13.782 11.460 1.00 74.94 188 PRO A N 1
ATOM 1413 C CA . PRO A 1 188 ? -5.485 -13.797 12.305 1.00 74.94 188 PRO A CA 1
ATOM 1414 C C . PRO A 1 188 ? -5.582 -12.522 13.153 1.00 74.94 188 PRO A C 1
ATOM 1416 O O . PRO A 1 188 ? -4.694 -12.249 13.963 1.00 74.94 188 PRO A O 1
ATOM 1419 N N . GLY A 1 189 ? -6.664 -11.756 12.990 1.00 75.94 189 GLY A N 1
ATOM 1420 C CA . GLY A 1 189 ? -6.940 -10.606 13.848 1.00 75.94 189 GLY A CA 1
ATOM 1421 C C . GLY A 1 189 ? -7.215 -11.024 15.300 1.00 75.94 189 GLY A C 1
ATOM 1422 O O . GLY A 1 189 ? -7.704 -12.133 15.552 1.00 75.94 189 GLY A O 1
ATOM 1423 N N . PRO A 1 190 ? -6.929 -10.158 16.289 1.00 83.06 190 PRO A N 1
ATOM 1424 C CA . PRO A 1 190 ? -7.240 -10.463 17.678 1.00 83.06 190 PRO A CA 1
ATOM 1425 C C . PRO A 1 190 ? -8.755 -10.546 17.893 1.00 83.06 190 PRO A C 1
ATOM 1427 O O . PRO A 1 190 ? -9.546 -9.904 17.203 1.00 83.06 190 PRO A O 1
ATOM 1430 N N . ALA A 1 191 ? -9.178 -11.288 18.917 1.00 83.94 191 ALA A N 1
ATOM 1431 C CA . ALA A 1 191 ? -10.565 -11.226 19.356 1.00 83.94 191 ALA A CA 1
ATOM 1432 C C . ALA A 1 191 ? -10.914 -9.787 19.768 1.00 83.94 191 ALA A C 1
ATOM 1434 O O . ALA A 1 191 ? -10.176 -9.156 20.524 1.00 83.94 191 ALA A O 1
ATOM 1435 N N . VAL A 1 192 ? -12.074 -9.294 19.336 1.00 82.56 192 VAL A N 1
ATOM 1436 C CA . VAL A 1 192 ? -12.549 -7.927 19.618 1.00 82.56 192 VAL A CA 1
ATOM 1437 C C . VAL A 1 192 ? -12.574 -7.618 21.127 1.00 82.56 192 VAL A C 1
ATOM 1439 O O . VAL A 1 192 ? -12.336 -6.494 21.553 1.00 82.56 192 VAL A O 1
ATOM 1442 N N . THR A 1 193 ? -12.796 -8.629 21.969 1.00 80.62 193 THR A N 1
ATOM 1443 C CA . THR A 1 193 ? -12.764 -8.508 23.437 1.00 80.62 193 THR A CA 1
ATOM 1444 C C . THR A 1 193 ? -11.385 -8.204 24.019 1.00 80.62 193 THR A C 1
ATOM 1446 O O . THR A 1 193 ? -11.307 -7.789 25.173 1.00 80.62 193 THR A O 1
ATOM 1449 N N . ASN A 1 194 ? -10.317 -8.425 23.252 1.00 86.44 194 ASN A N 1
ATOM 1450 C CA . ASN A 1 194 ? -8.938 -8.175 23.665 1.00 86.44 194 ASN A CA 1
ATOM 1451 C C . ASN A 1 194 ? -8.466 -6.761 23.304 1.00 86.44 194 ASN A C 1
ATOM 1453 O O . ASN A 1 194 ? -7.386 -6.371 23.740 1.00 86.44 194 ASN A O 1
ATOM 1457 N N . LEU A 1 195 ? -9.260 -5.999 22.543 1.00 88.44 195 LEU A N 1
ATOM 1458 C CA . LEU A 1 195 ? -8.953 -4.611 22.208 1.00 88.44 195 LEU A CA 1
ATOM 1459 C C . LEU A 1 195 ? -9.054 -3.727 23.457 1.00 88.44 195 LEU A C 1
ATOM 1461 O O . LEU A 1 195 ? -9.907 -3.953 24.322 1.00 88.44 195 LEU A O 1
ATOM 1465 N N . ASP A 1 196 ? -8.180 -2.727 23.555 1.00 87.50 196 ASP A N 1
ATOM 1466 C CA . ASP A 1 196 ? -7.994 -1.955 24.784 1.00 87.50 196 ASP A CA 1
ATOM 1467 C C . ASP A 1 196 ? -9.259 -1.192 25.175 1.00 87.50 196 ASP A C 1
ATOM 1469 O O . ASP A 1 196 ? -9.752 -1.367 26.294 1.00 87.50 196 ASP A O 1
ATOM 1473 N N . LEU A 1 197 ? -9.861 -0.431 24.252 1.00 88.06 197 LEU A N 1
ATOM 1474 C CA . LEU A 1 197 ? -11.085 0.299 24.587 1.00 88.06 197 LEU A CA 1
ATOM 1475 C C . LEU A 1 197 ? -12.275 -0.646 24.773 1.00 88.06 197 LEU A C 1
ATOM 1477 O O . LEU A 1 197 ? -13.140 -0.380 25.600 1.00 88.06 197 LEU A O 1
ATOM 1481 N N . TRP A 1 198 ? -12.330 -1.787 24.081 1.00 87.81 198 TRP A N 1
ATOM 1482 C CA . TRP A 1 198 ? -13.386 -2.782 24.320 1.00 87.81 198 TRP A CA 1
ATOM 1483 C C . TRP A 1 198 ? -13.325 -3.392 25.718 1.00 87.81 198 TRP A C 1
ATOM 1485 O O . TRP A 1 198 ? -14.374 -3.695 26.302 1.00 87.81 198 TRP A O 1
ATOM 1495 N N . ARG A 1 199 ? -12.116 -3.587 26.249 1.00 89.31 199 ARG A N 1
ATOM 1496 C CA . ARG A 1 199 ? -11.881 -4.098 27.600 1.00 89.31 199 ARG A CA 1
ATOM 1497 C C . ARG A 1 199 ? -12.238 -3.061 28.663 1.00 89.31 199 ARG A C 1
ATOM 1499 O O . ARG A 1 199 ? -12.812 -3.432 29.683 1.00 89.31 199 ARG A O 1
ATOM 1506 N N . GLU A 1 200 ? -11.927 -1.793 28.415 1.00 90.06 200 GLU A N 1
ATOM 1507 C CA . GLU A 1 200 ? -12.093 -0.708 29.388 1.00 90.06 200 GLU A CA 1
ATOM 1508 C C . GLU A 1 200 ? -13.482 -0.063 29.372 1.00 90.06 200 GLU A C 1
ATOM 1510 O O . GLU A 1 200 ? -13.956 0.405 30.406 1.00 90.06 200 GLU A O 1
ATOM 1515 N N . CYS A 1 201 ? -14.159 -0.052 28.224 1.00 92.06 201 CYS A N 1
ATOM 1516 C CA . CYS A 1 201 ? -15.464 0.576 28.088 1.00 92.06 201 CYS A CA 1
ATOM 1517 C C . CYS A 1 201 ? -16.611 -0.305 2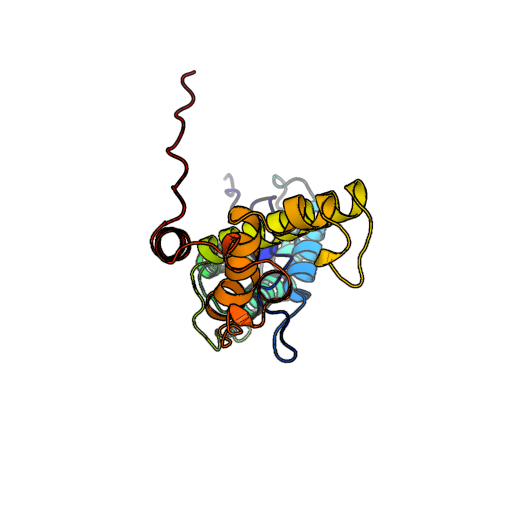8.604 1.00 92.06 201 CYS A C 1
ATOM 1519 O O . CYS A 1 201 ? -16.608 -1.530 28.408 1.00 92.06 201 CYS A O 1
ATOM 1521 N N . PRO A 1 202 ? -17.664 0.306 29.184 1.00 88.88 202 PRO A N 1
ATOM 1522 C CA . PRO A 1 202 ? -18.854 -0.417 29.607 1.00 88.88 202 PRO A CA 1
ATOM 1523 C C . PRO A 1 202 ? -19.473 -1.228 28.468 1.00 88.88 202 PRO A C 1
ATOM 1525 O O . PRO A 1 202 ? -19.530 -0.787 27.319 1.00 88.88 202 PRO A O 1
ATOM 1528 N N . LYS A 1 203 ? -20.032 -2.400 28.791 1.00 84.31 203 LYS A N 1
ATOM 1529 C CA . LYS A 1 203 ? -20.707 -3.261 27.802 1.00 84.31 203 LYS A CA 1
ATOM 1530 C C . LYS A 1 203 ? -21.841 -2.543 27.060 1.00 84.31 203 LYS A C 1
ATOM 1532 O O . LYS A 1 203 ? -22.071 -2.839 25.896 1.00 84.31 203 LYS A O 1
ATOM 1537 N N . THR A 1 204 ? -22.510 -1.593 27.712 1.00 81.50 204 THR A N 1
ATOM 1538 C CA . THR A 1 204 ? -23.580 -0.760 27.135 1.00 81.50 204 THR A CA 1
ATOM 1539 C C . THR A 1 204 ? -23.092 0.194 26.047 1.00 81.50 204 THR A C 1
ATOM 1541 O O . THR A 1 204 ? -23.888 0.643 25.230 1.00 81.50 204 THR A O 1
ATOM 1544 N N . ALA A 1 205 ? -21.795 0.499 26.027 1.00 80.12 205 ALA A N 1
ATOM 1545 C CA . ALA A 1 205 ? -21.164 1.361 25.037 1.00 80.12 205 ALA A CA 1
ATOM 1546 C C . ALA A 1 205 ? -20.717 0.582 23.785 1.00 80.12 205 ALA A C 1
ATOM 1548 O O . ALA A 1 205 ? -20.396 1.182 22.758 1.00 80.12 205 ALA A O 1
ATOM 1549 N N . ARG A 1 206 ? -20.689 -0.757 23.861 1.00 81.06 206 ARG A N 1
ATOM 1550 C CA . ARG A 1 206 ? -20.221 -1.615 22.771 1.00 81.06 206 ARG A CA 1
ATOM 1551 C C . ARG A 1 206 ? -21.205 -1.584 21.596 1.00 81.06 206 ARG A C 1
ATOM 1553 O O . ARG A 1 206 ? -22.417 -1.561 21.821 1.00 81.06 206 ARG A O 1
ATOM 1560 N N . PRO A 1 207 ? -20.705 -1.609 20.350 1.00 76.81 207 PRO A N 1
ATOM 1561 C CA . PRO A 1 207 ? -21.556 -1.710 19.175 1.00 76.81 207 PRO A CA 1
ATOM 1562 C C . PRO A 1 207 ? -22.435 -2.963 19.243 1.00 76.81 207 PRO A C 1
ATOM 1564 O O . PRO A 1 207 ? -21.977 -4.029 19.660 1.00 76.81 207 PRO A O 1
ATOM 1567 N N . THR A 1 208 ? -23.685 -2.859 18.801 1.00 73.62 208 THR A N 1
ATOM 1568 C CA . THR A 1 208 ? -24.543 -4.035 18.617 1.00 73.62 208 THR A CA 1
ATOM 1569 C C . THR A 1 208 ? -23.994 -4.924 17.495 1.00 73.62 208 THR A C 1
ATOM 1571 O O . THR A 1 208 ? -23.311 -4.412 16.604 1.00 73.62 208 THR A O 1
ATOM 1574 N N . PRO A 1 209 ? -24.325 -6.230 17.460 1.00 63.38 209 PRO A N 1
ATOM 1575 C CA . PRO A 1 209 ? -23.967 -7.099 16.337 1.00 63.38 209 PRO A CA 1
ATOM 1576 C C . PRO A 1 209 ? -24.347 -6.488 14.983 1.00 63.38 209 PRO A C 1
ATOM 1578 O O . PRO A 1 209 ? -23.507 -6.415 14.102 1.00 63.38 209 PRO A O 1
ATOM 1581 N N . ALA A 1 210 ? -25.531 -5.875 14.868 1.00 56.22 210 ALA A N 1
ATOM 1582 C CA . ALA A 1 210 ? -25.953 -5.158 13.663 1.00 56.22 210 ALA A CA 1
ATOM 1583 C C . ALA A 1 210 ? -25.055 -3.954 13.296 1.00 56.22 210 ALA A C 1
ATOM 1585 O O . ALA A 1 210 ? -24.861 -3.668 12.119 1.00 56.22 210 ALA A O 1
ATOM 1586 N N . GLN A 1 211 ? -24.478 -3.245 14.273 1.00 64.88 211 GLN A N 1
ATOM 1587 C CA . GLN A 1 211 ? -23.523 -2.150 14.032 1.00 64.88 211 GLN A CA 1
ATOM 1588 C C . GLN A 1 211 ? -22.127 -2.651 13.629 1.00 64.88 211 GLN A C 1
ATOM 1590 O O . GLN A 1 211 ? -21.379 -1.911 12.985 1.00 64.88 211 GLN A O 1
ATOM 1595 N N . VAL A 1 212 ? -21.779 -3.885 14.001 1.00 58.19 212 VAL A N 1
ATOM 1596 C CA . VAL A 1 212 ? -20.569 -4.588 13.548 1.00 58.19 212 VAL A CA 1
ATOM 1597 C C . VAL A 1 212 ? -20.796 -5.199 12.157 1.00 58.19 212 VAL A C 1
ATOM 1599 O O . VAL A 1 212 ? -19.953 -5.075 11.281 1.00 58.19 212 VAL A O 1
ATOM 1602 N N . GLU A 1 213 ? -21.968 -5.767 11.897 1.00 47.72 213 GLU A N 1
ATOM 1603 C CA . GLU A 1 213 ? -22.312 -6.503 10.673 1.00 47.72 213 GLU A CA 1
ATOM 1604 C C . GLU A 1 213 ? -22.683 -5.579 9.499 1.00 47.72 213 GLU A C 1
ATOM 1606 O O . GLU A 1 213 ? -22.300 -5.830 8.354 1.00 47.72 213 GLU A O 1
ATOM 1611 N N . ALA A 1 214 ? -23.276 -4.409 9.780 1.00 50.47 214 ALA A N 1
ATOM 1612 C CA . ALA A 1 214 ? -23.398 -3.314 8.812 1.00 50.47 214 ALA A CA 1
ATOM 1613 C C . ALA A 1 214 ? -22.031 -2.772 8.335 1.00 50.47 214 ALA A C 1
ATOM 1615 O O . ALA A 1 214 ? -21.986 -1.978 7.398 1.00 50.47 214 ALA A O 1
ATOM 1616 N N . ARG A 1 215 ? -20.911 -3.182 8.957 1.00 51.62 215 ARG A N 1
ATOM 1617 C CA . ARG A 1 215 ? -19.543 -2.884 8.494 1.00 51.62 215 ARG A CA 1
ATOM 1618 C C . ARG A 1 215 ? -18.936 -3.978 7.625 1.00 51.62 215 ARG A C 1
ATOM 1620 O O . ARG A 1 215 ? -18.120 -3.629 6.784 1.00 51.62 215 ARG A O 1
ATOM 1627 N N . ALA A 1 216 ? -19.338 -5.238 7.804 1.00 39.81 216 ALA A N 1
ATOM 1628 C CA . ALA A 1 216 ? -18.874 -6.364 6.989 1.00 39.81 216 ALA A CA 1
ATOM 1629 C C . ALA A 1 216 ? -19.511 -6.381 5.587 1.00 39.81 216 ALA A C 1
ATOM 1631 O O . ALA A 1 216 ? -18.938 -6.914 4.645 1.00 39.81 216 ALA A O 1
ATOM 1632 N N . THR A 1 217 ? -20.696 -5.781 5.444 1.00 36.34 217 THR A N 1
ATOM 1633 C CA . THR A 1 217 ? -21.483 -5.772 4.195 1.00 36.34 217 THR A CA 1
ATOM 1634 C C . THR A 1 217 ? -21.518 -4.419 3.489 1.00 36.34 217 THR A C 1
ATOM 1636 O O . THR A 1 217 ? -21.942 -4.331 2.336 1.00 36.34 217 THR A O 1
ATOM 1639 N N . ALA A 1 218 ? -21.060 -3.351 4.145 1.00 37.69 218 ALA A N 1
ATOM 1640 C CA . ALA A 1 218 ? -20.907 -2.068 3.487 1.00 37.69 218 ALA A CA 1
ATOM 1641 C C . ALA A 1 218 ? -19.663 -2.113 2.596 1.00 37.69 218 ALA A C 1
ATOM 1643 O O . ALA A 1 218 ? -18.564 -1.776 3.041 1.00 37.69 218 ALA A O 1
ATOM 1644 N N . ALA A 1 219 ? -19.866 -2.459 1.319 1.00 35.16 219 ALA A N 1
ATOM 1645 C CA . ALA A 1 219 ? -18.975 -1.997 0.263 1.00 35.16 219 ALA A CA 1
ATOM 1646 C C . ALA A 1 219 ? -18.701 -0.503 0.505 1.00 35.16 219 ALA A C 1
ATOM 1648 O O . ALA A 1 219 ? -19.633 0.210 0.925 1.00 35.16 219 ALA A O 1
ATOM 1649 N N . PRO A 1 220 ? -17.471 0.000 0.272 1.00 36.53 220 PRO A N 1
ATOM 1650 C CA . PRO A 1 220 ? -17.275 1.437 0.235 1.00 36.53 220 PRO A CA 1
ATOM 1651 C C . PRO A 1 220 ? -18.376 1.970 -0.671 1.00 36.53 220 PRO A C 1
ATOM 1653 O O . PRO A 1 220 ? -18.524 1.497 -1.800 1.00 36.53 220 PRO A O 1
ATOM 1656 N N . LYS A 1 221 ? -19.224 2.869 -0.150 1.00 31.33 221 LYS A N 1
ATOM 1657 C CA . LYS A 1 221 ? -20.117 3.622 -1.021 1.00 31.33 221 LYS A CA 1
ATOM 1658 C C . LYS A 1 221 ? -19.161 4.299 -1.978 1.00 31.33 221 LYS A C 1
ATOM 1660 O O . LYS A 1 221 ? -18.514 5.271 -1.593 1.00 31.33 221 LYS A O 1
ATOM 1665 N N . TYR A 1 222 ? -19.010 3.716 -3.167 1.00 33.59 222 TYR A N 1
ATOM 1666 C CA . TYR A 1 222 ? -18.381 4.352 -4.298 1.00 33.59 222 TYR A CA 1
ATOM 1667 C C . TYR A 1 222 ? -19.046 5.709 -4.299 1.00 33.59 222 TYR A C 1
ATOM 1669 O O . TYR A 1 222 ? -20.278 5.768 -4.364 1.00 33.59 222 TYR A O 1
ATOM 1677 N N . HIS A 1 223 ? -18.279 6.759 -4.006 1.00 33.16 223 HIS A N 1
ATOM 1678 C CA . HIS A 1 223 ? -18.840 8.088 -4.025 1.00 33.16 223 HIS A CA 1
ATOM 1679 C C . HIS A 1 223 ? -19.458 8.209 -5.406 1.00 33.16 223 HIS A C 1
ATOM 1681 O O . HIS A 1 223 ? -18.759 8.164 -6.419 1.00 33.16 223 HIS A O 1
ATOM 1687 N N . GLU A 1 224 ? -20.788 8.222 -5.409 1.00 31.17 224 GLU A N 1
ATOM 1688 C CA . GLU A 1 224 ? -21.621 8.526 -6.544 1.00 31.17 224 GLU A CA 1
ATOM 1689 C C . GLU A 1 224 ? -20.930 9.693 -7.227 1.00 31.17 224 GLU A C 1
ATOM 1691 O O . GLU A 1 224 ? -20.660 10.710 -6.575 1.00 31.17 224 GLU A O 1
ATOM 1696 N N . LYS A 1 225 ? -20.488 9.475 -8.473 1.00 30.75 225 LYS A N 1
ATOM 1697 C CA . LYS A 1 225 ? -19.839 10.506 -9.272 1.00 30.75 225 LYS A CA 1
ATOM 1698 C C . LYS A 1 225 ? -20.755 11.718 -9.191 1.00 30.75 225 LYS A C 1
ATOM 1700 O O . LYS A 1 225 ? -21.789 11.746 -9.851 1.00 30.75 225 LYS A O 1
ATOM 1705 N N . ARG A 1 226 ? -20.392 12.710 -8.374 1.00 24.12 226 ARG A N 1
ATOM 1706 C CA . ARG A 1 226 ? -20.989 14.031 -8.478 1.00 24.12 226 ARG A CA 1
ATOM 1707 C C . ARG A 1 226 ? -20.524 14.533 -9.828 1.00 24.12 226 ARG A C 1
ATOM 1709 O O . ARG A 1 226 ? -19.384 14.962 -9.979 1.00 24.12 226 ARG A O 1
ATOM 1716 N N . THR A 1 227 ? -21.389 14.376 -10.823 1.00 27.17 227 THR A N 1
ATOM 1717 C CA . THR A 1 227 ? -21.305 15.117 -12.067 1.00 27.17 227 THR A CA 1
ATOM 1718 C C . THR A 1 227 ? -21.300 16.579 -11.665 1.00 27.17 227 THR A C 1
ATOM 1720 O O . THR A 1 227 ? -22.324 17.116 -11.243 1.00 27.17 227 THR A O 1
ATOM 1723 N N . TRP A 1 228 ? -20.123 17.191 -11.720 1.00 22.36 228 TRP A N 1
ATOM 1724 C CA . TRP A 1 228 ? -20.021 18.634 -11.771 1.00 22.36 228 TRP A CA 1
ATOM 1725 C C . TRP A 1 228 ? -20.781 19.065 -13.023 1.00 22.36 228 TRP A C 1
ATOM 1727 O O . TRP A 1 228 ? -20.354 18.795 -14.144 1.00 22.36 228 TRP A O 1
ATOM 1737 N N . GLN A 1 229 ? -21.974 19.620 -12.817 1.00 25.61 229 GLN A N 1
ATOM 1738 C CA . GLN A 1 229 ? -22.610 20.452 -13.824 1.00 25.61 229 GLN A CA 1
ATOM 1739 C C . GLN A 1 229 ? -21.766 21.724 -13.939 1.00 25.61 229 GLN A C 1
ATOM 1741 O O . GLN A 1 229 ? -21.289 22.232 -12.921 1.00 25.61 229 GLN A O 1
ATOM 1746 N N . ALA A 1 230 ? -21.519 22.105 -15.192 1.00 32.75 230 ALA A N 1
ATOM 1747 C CA . ALA A 1 230 ? -20.640 23.187 -15.625 1.00 32.75 230 ALA A CA 1
ATOM 1748 C C . ALA A 1 230 ? -20.957 24.540 -14.976 1.00 32.75 230 ALA A C 1
ATOM 1750 O O . ALA A 1 230 ? -22.151 24.799 -14.701 1.00 32.75 230 ALA A O 1
#

Secondary structure (DSSP, 8-state):
------S-SSPPGGGG----S--STTS----HHHHHHHHHHHHHHTSS-TT---HHHHHHHTSHHHHHHHHHHHHHHHHHHTSSTTHHHHHHHHHHHHHHHTTT--SPPP-PPPP--SS-PPPHHHHHHHHHHHHHHHHHHHHHHHHH---SSGGG-HHHHHHHT-HHHHHHHHIIIIIHHHHHS-SPPPPGGGSHHHHHS-GGGSPPHHHHHHHHS-------------